Protein AF-A0A9D4TX41-F1 (afdb_monomer_lite)

Foldseek 3Di:
DPLCPLCPCLLQPVLLLLLCVLLVVDDVVSHDPSQVVVQVVLCVVVVHDPPQDSVVSQLQSLHDRVSLVSLLSNLVLLQCLLPDDCPDPSVVLLLVLLVQQVPPADPRSVRHRSVNSSQSSCVSLVHHQDSVDRDRDDSVVSLLSSLLSVLVVLVVCCPDPPNVSSVCCCCPVVNDDPDDDDDDDPPCPVVVVPDDDDDSCVSNVVND

Secondary structure (DSSP, 8-state):
--HHHHTTTHHHHSHHHHHHHHTT---TTSS-HHHHHHHHHHHHHTT--TTS-HHHHHHHTT---HHHHHHHHHHHHHHHHHSS-TTSHHHHHHHHHHHHHHS---SSGGGS-HHHHHHHHHHHTT----SSS-----HHHHHHHHHHHHHHHHHHHHTSTT-HHHHHHHHHTSS--TT------TTSTTTTTS-----TTHHHHTT-

Sequence (208 aa):
MVDGVLSYGSEVWGMQLAAASAAGKTSSTAASKAERLHLAHLRRLLRVRQGTPTAVVLAEAGERPLWQRWVLRAVKLWNLAVTAEQSSLLWQAMTASVALAVAPGHRIPARQPWVQQLAAALAAMGVQLDLHQPLPVCQAAVQSACSAWQLKHLQDAATREGASKLQHYTQGVCGCQPGHTRGLPDGCARAQQAGTAGTAAHWLSLGA

pLDDT: mean 75.42, std 19.67, range [29.22, 95.12]

Radius of gyration: 19.41 Å; chains: 1; bounding box: 42×36×59 Å

Organism: Chlorella vulgaris (NCBI:txid3077)

Structure (mmCIF, N/CA/C/O backbone):
data_AF-A0A9D4TX41-F1
#
_entry.id   AF-A0A9D4TX41-F1
#
loop_
_atom_site.group_PDB
_atom_site.id
_atom_site.type_symbol
_atom_site.label_atom_id
_atom_site.label_alt_id
_atom_site.label_comp_id
_atom_site.label_asym_id
_atom_site.label_entity_id
_atom_site.label_seq_id
_atom_site.pdbx_PDB_ins_code
_atom_site.Cartn_x
_atom_site.Cartn_y
_atom_site.Cartn_z
_atom_site.occupancy
_atom_site.B_iso_or_equiv
_atom_site.auth_seq_id
_atom_site.auth_comp_id
_atom_site.auth_asym_id
_atom_site.auth_atom_id
_atom_site.pdbx_PDB_model_num
ATOM 1 N N . MET A 1 1 ? -12.448 3.535 -14.789 1.00 49.72 1 MET A N 1
ATOM 2 C CA . MET A 1 1 ? -11.540 2.388 -14.999 1.00 49.72 1 MET A CA 1
ATOM 3 C C . MET A 1 1 ? -12.041 1.229 -14.126 1.00 49.72 1 MET A C 1
ATOM 5 O O . MET A 1 1 ? -12.872 1.475 -13.259 1.00 49.72 1 MET A O 1
ATOM 9 N N . VAL A 1 2 ? -11.680 -0.036 -14.388 1.00 49.28 2 VAL A N 1
ATOM 10 C CA . VAL A 1 2 ? -12.224 -1.227 -13.677 1.00 49.28 2 VAL A CA 1
ATOM 11 C C . VAL A 1 2 ? -11.589 -1.358 -12.279 1.00 49.28 2 VAL A C 1
ATOM 13 O O . VAL A 1 2 ? -10.890 -2.319 -11.969 1.00 49.28 2 VAL A O 1
ATOM 16 N N . ASP A 1 3 ? -11.780 -0.343 -11.438 1.00 56.91 3 ASP A N 1
ATOM 17 C CA . ASP A 1 3 ? -11.076 -0.199 -10.159 1.00 56.91 3 ASP A CA 1
ATOM 18 C C . ASP A 1 3 ? -11.764 -0.951 -9.018 1.00 56.91 3 ASP A C 1
ATOM 20 O O . ASP A 1 3 ? -11.108 -1.420 -8.087 1.00 56.91 3 ASP A O 1
ATOM 24 N N . GLY A 1 4 ? -13.091 -1.087 -9.097 1.00 61.31 4 GLY A N 1
ATOM 25 C CA . GLY A 1 4 ? -13.898 -1.733 -8.063 1.00 61.31 4 GLY A CA 1
ATOM 26 C C . GLY A 1 4 ? -13.569 -3.216 -7.901 1.00 61.31 4 GLY A C 1
ATOM 27 O O . GLY A 1 4 ? -13.346 -3.667 -6.784 1.00 61.31 4 GLY A O 1
ATOM 28 N N . VAL A 1 5 ? -13.467 -3.958 -9.010 1.00 74.19 5 VAL A N 1
ATOM 29 C CA . VAL A 1 5 ? -13.323 -5.425 -8.976 1.00 74.19 5 VAL A CA 1
ATOM 30 C C . VAL A 1 5 ? -11.922 -5.856 -8.538 1.00 74.19 5 VAL A C 1
ATOM 32 O O . VAL A 1 5 ? -11.784 -6.750 -7.711 1.00 74.19 5 VAL A O 1
ATOM 35 N N . LEU A 1 6 ? -10.867 -5.215 -9.053 1.00 76.88 6 LEU A N 1
ATOM 36 C CA . LEU A 1 6 ? -9.483 -5.634 -8.782 1.00 76.88 6 LEU A CA 1
ATOM 37 C C . LEU A 1 6 ? -8.965 -5.220 -7.399 1.00 76.88 6 LEU A C 1
ATOM 39 O O . LEU A 1 6 ? -7.942 -5.738 -6.956 1.00 76.88 6 LEU A O 1
ATOM 43 N N . SER A 1 7 ? -9.648 -4.286 -6.735 1.00 80.88 7 SER A N 1
ATOM 44 C CA . SER A 1 7 ? -9.265 -3.767 -5.414 1.00 80.88 7 SER A CA 1
ATOM 45 C C . SER A 1 7 ? -10.333 -4.007 -4.343 1.00 80.88 7 SER A C 1
ATOM 47 O O . SER A 1 7 ? -10.266 -3.415 -3.265 1.00 80.88 7 SER A O 1
ATOM 49 N N . TYR A 1 8 ? -11.333 -4.846 -4.621 1.00 84.88 8 TYR A N 1
ATOM 50 C CA . TYR A 1 8 ? -12.358 -5.197 -3.642 1.00 84.88 8 TYR A CA 1
ATOM 51 C C . TYR A 1 8 ? -11.739 -5.940 -2.450 1.00 84.88 8 TYR A C 1
ATOM 53 O O . TYR A 1 8 ? -11.001 -6.908 -2.638 1.00 84.88 8 TYR A O 1
ATOM 61 N N . GLY A 1 9 ? -12.006 -5.467 -1.229 1.00 83.94 9 GLY A N 1
ATOM 62 C CA . GLY A 1 9 ? -11.472 -6.051 0.005 1.00 83.94 9 GLY A CA 1
ATOM 63 C C . GLY A 1 9 ? -9.947 -5.973 0.135 1.00 83.94 9 GLY A C 1
ATOM 64 O O . GLY A 1 9 ? -9.367 -6.641 0.992 1.00 83.94 9 GLY A O 1
ATOM 65 N N . SER A 1 10 ? -9.278 -5.192 -0.719 1.00 86.50 10 SER A N 1
ATOM 66 C CA . SER A 1 10 ? -7.814 -5.089 -0.741 1.00 86.50 10 SER A CA 1
ATOM 67 C C . SER A 1 10 ? -7.245 -4.463 0.530 1.00 86.50 10 SER A C 1
ATOM 69 O O . SER A 1 10 ? -6.160 -4.840 0.964 1.00 86.50 10 SER A O 1
ATOM 71 N N . GLU A 1 11 ? -8.011 -3.574 1.159 1.00 88.00 11 GLU A N 1
ATOM 72 C CA . GLU A 1 11 ? -7.700 -2.971 2.446 1.00 88.00 11 GLU A CA 1
ATOM 73 C C . GLU A 1 11 ? -7.557 -4.005 3.561 1.00 88.00 11 GLU A C 1
ATOM 75 O O . GLU A 1 11 ? -6.783 -3.759 4.472 1.00 88.00 11 GLU A O 1
ATOM 80 N N . VAL A 1 12 ? -8.222 -5.165 3.467 1.00 85.88 12 VAL A N 1
ATOM 81 C CA . VAL A 1 12 ? -8.120 -6.263 4.443 1.00 85.88 12 VAL A CA 1
ATOM 82 C C . VAL A 1 12 ? -7.184 -7.366 3.941 1.00 85.88 12 VAL A C 1
ATOM 84 O O . VAL A 1 12 ? -6.223 -7.725 4.614 1.00 85.88 12 VAL A O 1
ATOM 87 N N . TRP A 1 13 ? -7.424 -7.896 2.738 1.00 84.44 13 TRP A N 1
ATOM 88 C CA . TRP A 1 13 ? -6.754 -9.109 2.241 1.00 84.44 13 TRP A CA 1
ATOM 89 C C . TRP A 1 13 ? -5.516 -8.840 1.380 1.00 84.44 13 TRP A C 1
ATOM 91 O O . TRP A 1 13 ? -4.663 -9.716 1.207 1.00 84.44 13 TRP A O 1
ATOM 101 N N . GLY A 1 14 ? -5.408 -7.635 0.817 1.00 84.88 14 GLY A N 1
ATOM 102 C CA . GLY A 1 14 ? -4.314 -7.237 -0.071 1.00 84.88 14 GLY A CA 1
ATOM 103 C C . GLY A 1 14 ? -3.034 -6.842 0.665 1.00 84.88 14 GLY A C 1
ATOM 104 O O . GLY A 1 14 ? -1.984 -6.733 0.030 1.00 84.88 14 GLY A O 1
ATOM 105 N N . MET A 1 15 ? -3.086 -6.666 1.989 1.00 86.88 15 MET A N 1
ATOM 106 C CA . MET A 1 15 ? -1.988 -6.071 2.755 1.00 86.88 15 MET A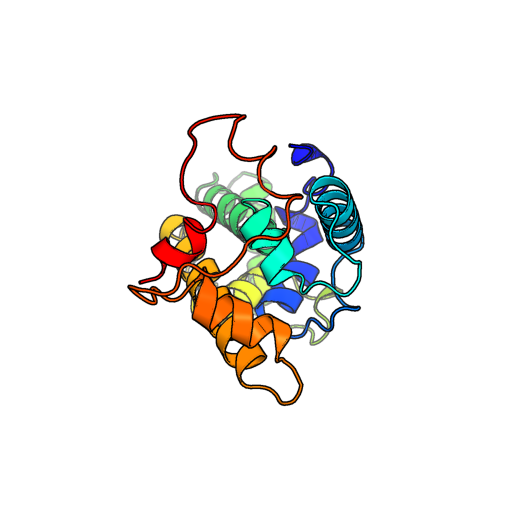 CA 1
ATOM 107 C C . MET A 1 15 ? -0.708 -6.893 2.771 1.00 86.88 15 MET A C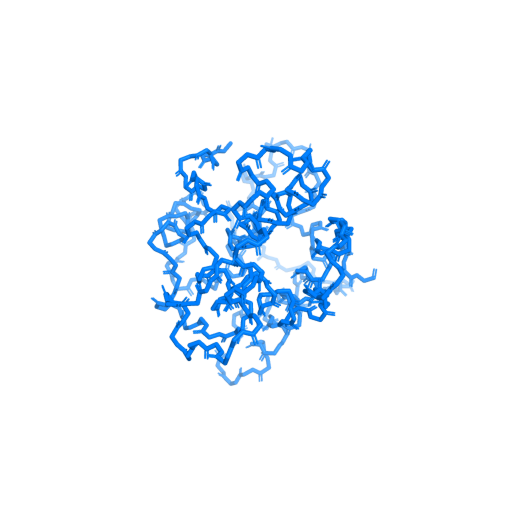 1
ATOM 109 O O . MET A 1 15 ? 0.371 -6.320 2.661 1.00 86.88 15 MET A O 1
ATOM 113 N N . GLN A 1 16 ? -0.794 -8.220 2.767 1.00 87.12 16 GLN A N 1
ATOM 114 C CA . GLN A 1 16 ? 0.388 -9.078 2.652 1.00 87.12 16 GLN A CA 1
ATOM 115 C C . GLN A 1 16 ? 1.135 -8.862 1.324 1.00 87.12 16 GLN A C 1
ATOM 117 O O . GLN A 1 16 ? 2.365 -8.867 1.285 1.00 87.12 16 GLN A O 1
ATOM 122 N N . LEU A 1 17 ? 0.394 -8.642 0.232 1.00 84.25 17 LEU A N 1
ATOM 123 C CA . LEU A 1 17 ? 0.952 -8.411 -1.102 1.00 84.25 17 LEU A CA 1
ATOM 124 C C . LEU A 1 17 ? 1.486 -6.983 -1.213 1.00 84.25 17 LEU A C 1
ATOM 126 O O . LEU A 1 17 ? 2.542 -6.762 -1.805 1.00 84.25 17 LEU A O 1
ATOM 130 N N . ALA A 1 18 ? 0.782 -6.027 -0.608 1.00 85.75 18 ALA A N 1
ATOM 131 C CA . ALA A 1 18 ? 1.211 -4.641 -0.541 1.00 85.75 18 ALA A CA 1
ATOM 132 C C . ALA A 1 18 ? 2.496 -4.479 0.285 1.00 85.75 18 ALA A C 1
ATOM 134 O O . ALA A 1 18 ? 3.442 -3.853 -0.183 1.00 85.75 18 ALA A O 1
ATOM 135 N N . ALA A 1 19 ? 2.582 -5.127 1.450 1.00 84.81 19 ALA A N 1
ATOM 136 C CA . ALA A 1 19 ? 3.775 -5.154 2.291 1.00 84.81 19 ALA A CA 1
ATOM 137 C C . ALA A 1 19 ? 4.956 -5.840 1.589 1.00 84.81 19 ALA A C 1
ATOM 139 O O . ALA A 1 19 ? 6.076 -5.338 1.633 1.00 84.81 19 ALA A O 1
ATOM 140 N N . ALA A 1 20 ? 4.722 -6.955 0.886 1.00 83.12 20 ALA A N 1
ATOM 141 C CA . ALA A 1 20 ? 5.763 -7.607 0.090 1.00 83.12 20 ALA A CA 1
ATOM 142 C C . ALA A 1 20 ? 6.272 -6.710 -1.054 1.00 83.12 20 ALA A C 1
ATOM 144 O O . ALA A 1 20 ? 7.475 -6.686 -1.326 1.00 83.12 20 ALA A O 1
ATOM 145 N N . SER A 1 21 ? 5.368 -5.955 -1.686 1.00 82.12 21 SER A N 1
ATOM 146 C CA . SER A 1 21 ? 5.700 -4.995 -2.743 1.00 82.12 21 SER A CA 1
ATOM 147 C C . SER A 1 21 ? 6.509 -3.819 -2.201 1.00 82.12 21 SER A C 1
ATOM 149 O O . SER A 1 21 ? 7.573 -3.536 -2.740 1.00 82.12 21 SER A O 1
ATOM 151 N N . ALA A 1 22 ? 6.074 -3.213 -1.094 1.00 80.44 22 ALA A N 1
ATOM 152 C CA . ALA A 1 22 ? 6.786 -2.125 -0.420 1.00 80.44 22 ALA A CA 1
ATOM 153 C C . ALA A 1 22 ? 8.148 -2.566 0.151 1.00 80.44 22 ALA A C 1
ATOM 155 O O . ALA A 1 22 ? 9.085 -1.781 0.218 1.00 80.44 22 ALA A O 1
ATOM 156 N N . ALA A 1 23 ? 8.311 -3.841 0.511 1.00 77.50 23 ALA A N 1
ATOM 157 C CA . ALA A 1 23 ? 9.599 -4.391 0.935 1.00 77.50 23 ALA A CA 1
ATOM 158 C C . ALA A 1 23 ? 10.577 -4.656 -0.231 1.00 77.50 23 ALA A C 1
ATOM 160 O O . ALA A 1 23 ? 11.650 -5.214 -0.005 1.00 77.50 23 ALA A O 1
ATOM 161 N N . GLY A 1 24 ? 10.208 -4.338 -1.479 1.00 70.88 24 GLY A N 1
ATOM 162 C CA . GLY A 1 24 ? 11.047 -4.581 -2.657 1.00 70.88 24 GLY A CA 1
ATOM 163 C C . GLY A 1 24 ? 11.270 -6.067 -2.958 1.00 70.88 24 GLY A C 1
ATOM 164 O O . GLY A 1 24 ? 12.169 -6.417 -3.718 1.00 70.88 24 GLY A O 1
ATOM 165 N N . LYS A 1 25 ? 10.457 -6.961 -2.374 1.00 65.44 25 LYS A N 1
ATOM 166 C CA . LYS A 1 25 ? 10.549 -8.421 -2.568 1.00 65.44 25 LYS A CA 1
ATOM 167 C C . LYS A 1 25 ? 9.876 -8.883 -3.863 1.00 65.44 25 LYS A C 1
ATOM 169 O O . LYS A 1 25 ? 9.687 -10.081 -4.076 1.00 65.44 25 LYS A O 1
ATOM 174 N N . THR A 1 26 ? 9.490 -7.951 -4.729 1.00 54.34 26 THR A N 1
ATOM 175 C CA . THR A 1 26 ? 8.775 -8.246 -5.961 1.00 54.34 26 THR A CA 1
ATOM 176 C C . THR A 1 26 ? 9.742 -8.529 -7.105 1.00 54.34 26 THR A C 1
ATOM 178 O O . THR A 1 26 ? 10.198 -7.637 -7.814 1.00 54.34 26 THR A O 1
ATOM 181 N N . SER A 1 27 ? 10.014 -9.813 -7.350 1.00 45.78 27 SER A N 1
ATOM 182 C CA . SER A 1 27 ? 10.366 -10.234 -8.708 1.00 45.78 27 SER A CA 1
ATOM 183 C C . SER A 1 27 ? 9.169 -9.968 -9.635 1.00 45.78 27 SER A C 1
ATOM 185 O O . SER A 1 27 ? 8.021 -9.903 -9.187 1.00 45.78 27 SER A O 1
ATOM 187 N N . SER A 1 28 ? 9.392 -9.879 -10.948 1.00 43.72 28 SER A N 1
ATOM 188 C CA . SER A 1 28 ? 8.312 -9.798 -11.952 1.00 43.72 28 SER A CA 1
ATOM 189 C C . SER A 1 28 ? 7.270 -10.934 -11.839 1.00 43.72 28 SER A C 1
ATOM 191 O O . SER A 1 28 ? 6.155 -10.808 -12.344 1.00 43.72 28 SER A O 1
ATOM 193 N N . THR A 1 29 ? 7.601 -12.017 -11.129 1.00 37.28 29 THR A N 1
ATOM 194 C CA . THR A 1 29 ? 6.752 -13.174 -10.805 1.00 37.28 29 THR A CA 1
ATOM 195 C C . THR A 1 29 ? 5.909 -13.019 -9.530 1.00 37.28 29 THR A C 1
ATOM 197 O O . THR A 1 29 ? 4.913 -13.729 -9.379 1.00 37.28 29 THR A O 1
ATOM 200 N N . ALA A 1 30 ? 6.255 -12.092 -8.635 1.00 46.16 30 ALA A N 1
ATOM 201 C CA . ALA A 1 30 ? 5.602 -11.884 -7.337 1.00 46.16 30 ALA A CA 1
ATOM 202 C C . ALA A 1 30 ? 4.452 -10.856 -7.363 1.00 46.16 30 ALA A C 1
ATOM 204 O O . ALA A 1 30 ? 3.775 -10.665 -6.354 1.00 46.16 30 ALA A O 1
ATOM 205 N N . ALA A 1 31 ? 4.192 -10.223 -8.512 1.00 61.56 31 ALA A N 1
ATOM 206 C CA . ALA A 1 31 ? 3.004 -9.396 -8.703 1.00 61.56 31 ALA A CA 1
ATOM 207 C C . ALA A 1 31 ? 1.733 -10.237 -8.503 1.00 61.56 31 ALA A C 1
ATOM 209 O O . ALA A 1 31 ? 1.635 -11.370 -8.994 1.00 61.56 31 ALA A O 1
ATOM 210 N N . SER A 1 32 ? 0.749 -9.679 -7.797 1.00 74.94 32 SER A N 1
ATOM 211 C CA . SER A 1 32 ? -0.536 -10.343 -7.556 1.00 74.94 32 SER A CA 1
ATOM 212 C C . SER A 1 32 ? -1.202 -10.774 -8.874 1.00 74.94 32 SER A C 1
ATOM 214 O O . SER A 1 32 ? -0.983 -10.168 -9.925 1.00 74.94 32 SER A O 1
ATOM 216 N N . LYS A 1 33 ? -2.064 -11.803 -8.852 1.00 80.75 33 LYS A N 1
ATOM 217 C CA . LYS A 1 33 ? -2.843 -12.185 -10.051 1.00 80.75 33 LYS A CA 1
ATOM 218 C C . LYS A 1 33 ? -3.640 -10.995 -10.612 1.00 80.75 33 LYS A C 1
ATOM 220 O O . LYS A 1 33 ? -3.695 -10.833 -11.829 1.00 80.75 33 LYS A O 1
ATOM 225 N N . ALA A 1 34 ? -4.192 -10.159 -9.729 1.00 80.56 34 ALA A N 1
ATOM 226 C CA . ALA A 1 34 ? -4.918 -8.943 -10.089 1.00 80.56 34 ALA A CA 1
ATOM 227 C C . ALA A 1 34 ? -4.019 -7.931 -10.818 1.00 80.56 34 ALA A C 1
ATOM 229 O O . ALA A 1 34 ? -4.388 -7.425 -11.874 1.00 80.56 34 ALA A O 1
ATOM 230 N N . GLU A 1 35 ? -2.810 -7.697 -10.312 1.00 82.38 35 GLU A N 1
ATOM 231 C CA . GLU A 1 35 ? -1.842 -6.781 -10.918 1.00 82.38 35 GLU A CA 1
ATOM 232 C C . GLU A 1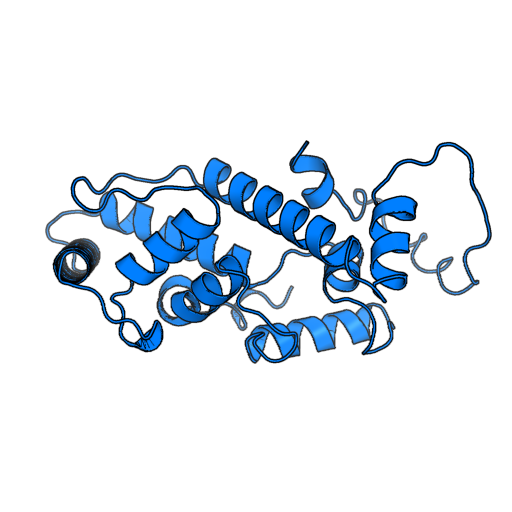 35 ? -1.314 -7.306 -12.252 1.00 82.38 35 GLU A C 1
ATOM 234 O O . GLU A 1 35 ? -1.229 -6.552 -13.216 1.00 82.38 35 GLU A O 1
ATOM 239 N N . ARG A 1 36 ? -1.069 -8.616 -12.379 1.00 85.19 36 ARG A N 1
ATOM 240 C CA . ARG A 1 36 ? -0.714 -9.223 -13.672 1.00 85.19 36 ARG A CA 1
ATOM 241 C C . ARG A 1 36 ? -1.813 -9.043 -14.715 1.00 85.19 36 ARG A C 1
ATOM 243 O O . ARG A 1 36 ? -1.509 -8.706 -15.858 1.00 85.19 36 ARG A O 1
ATOM 250 N N . LEU A 1 37 ? -3.075 -9.240 -14.331 1.00 87.00 37 LEU A N 1
ATOM 251 C CA . LEU A 1 37 ? -4.219 -9.042 -15.223 1.00 87.00 37 LEU A CA 1
ATOM 252 C C . LEU A 1 37 ? -4.359 -7.570 -15.624 1.00 87.00 37 LEU A C 1
ATOM 254 O O . LEU A 1 37 ? -4.513 -7.278 -16.811 1.00 87.00 37 LEU A O 1
ATOM 258 N N . HIS A 1 38 ? -4.242 -6.654 -14.659 1.00 85.94 38 HIS A N 1
ATOM 259 C CA . HIS A 1 38 ? -4.274 -5.213 -14.900 1.00 85.94 38 HIS A CA 1
ATOM 260 C C . HIS A 1 38 ? -3.178 -4.786 -15.880 1.00 85.94 38 HIS A C 1
ATOM 262 O O . HIS A 1 38 ? -3.463 -4.176 -16.908 1.00 85.94 38 HIS A O 1
ATOM 268 N N . LEU A 1 39 ? -1.935 -5.202 -15.639 1.00 86.88 39 LEU A N 1
ATOM 269 C CA . LEU A 1 39 ? -0.811 -4.879 -16.511 1.00 86.88 39 LEU A CA 1
ATOM 270 C C . LEU A 1 39 ? -0.946 -5.515 -17.897 1.00 86.88 39 LEU A C 1
ATOM 272 O O . LEU A 1 39 ? -0.621 -4.879 -18.893 1.00 86.88 39 LEU A O 1
ATOM 276 N N . ALA A 1 40 ? -1.447 -6.748 -18.003 1.00 88.31 40 ALA A N 1
ATOM 277 C CA . ALA A 1 40 ? -1.716 -7.372 -19.299 1.00 88.31 40 ALA A CA 1
ATOM 278 C C . ALA A 1 40 ? -2.823 -6.643 -20.078 1.00 88.31 40 ALA A C 1
ATOM 280 O O . ALA A 1 40 ? -2.802 -6.610 -21.309 1.00 88.31 40 ALA A O 1
ATOM 281 N N . HIS A 1 41 ? -3.803 -6.065 -19.382 1.00 88.44 41 HIS A N 1
ATOM 282 C CA . HIS A 1 41 ? -4.817 -5.212 -19.993 1.00 88.44 41 HIS A CA 1
ATOM 283 C C . HIS A 1 41 ? -4.217 -3.880 -20.467 1.00 88.44 41 HIS A C 1
ATOM 285 O O . HIS A 1 41 ? -4.358 -3.558 -21.644 1.00 88.44 41 HIS A O 1
ATOM 291 N N . LEU A 1 42 ? -3.459 -3.178 -19.617 1.00 88.56 42 LEU A N 1
ATOM 292 C CA . LEU A 1 42 ? -2.780 -1.929 -19.987 1.00 88.56 42 LEU A CA 1
ATOM 293 C C . LEU A 1 42 ? -1.826 -2.115 -21.170 1.00 88.56 42 LEU A C 1
ATOM 295 O O . LEU A 1 42 ? -1.847 -1.330 -22.113 1.00 88.56 42 LEU A O 1
ATOM 299 N N . ARG A 1 43 ? -1.047 -3.204 -21.186 1.00 90.06 43 ARG A N 1
ATOM 300 C CA . ARG A 1 43 ? -0.151 -3.511 -22.310 1.00 90.06 43 ARG A CA 1
ATOM 301 C C . ARG A 1 43 ? -0.904 -3.691 -23.628 1.00 90.06 43 ARG A C 1
ATOM 303 O O . ARG A 1 43 ? -0.419 -3.253 -24.667 1.00 90.06 43 ARG A O 1
ATOM 310 N N . ARG A 1 44 ? -2.088 -4.313 -23.590 1.00 90.62 44 ARG A N 1
ATOM 311 C CA . ARG A 1 44 ? -2.950 -4.477 -24.771 1.00 90.62 44 ARG A CA 1
ATOM 312 C C . ARG A 1 44 ? -3.553 -3.150 -25.227 1.00 90.62 44 ARG A C 1
ATOM 314 O O . ARG A 1 44 ? -3.558 -2.897 -26.427 1.00 90.62 44 ARG A O 1
ATOM 321 N N . LEU A 1 45 ? -4.002 -2.306 -24.295 1.00 90.94 45 LEU A N 1
ATOM 322 C CA . LEU A 1 45 ? -4.537 -0.975 -24.605 1.00 90.94 45 LEU A CA 1
ATOM 323 C C . LEU A 1 45 ? -3.481 -0.075 -25.255 1.00 90.94 45 LEU A C 1
ATOM 325 O O . LEU A 1 45 ? -3.734 0.504 -26.306 1.00 90.94 45 LEU A O 1
ATOM 329 N N . LEU A 1 46 ? -2.279 -0.033 -24.679 1.00 87.62 46 LEU A N 1
ATOM 330 C CA . LEU A 1 46 ? -1.155 0.760 -25.184 1.00 87.62 46 LEU A CA 1
ATOM 331 C C . LEU A 1 46 ? -0.445 0.116 -26.389 1.00 87.62 46 LEU A C 1
ATOM 333 O O . LEU A 1 46 ? 0.499 0.689 -26.925 1.00 87.62 46 LEU A O 1
ATOM 337 N N . ARG A 1 47 ? -0.860 -1.089 -26.811 1.00 91.00 47 ARG A N 1
ATOM 338 C CA . ARG A 1 47 ? -0.236 -1.883 -27.890 1.00 91.00 47 ARG A CA 1
ATOM 339 C C . ARG A 1 47 ? 1.281 -2.075 -27.722 1.00 91.00 47 ARG A C 1
ATOM 341 O O . ARG A 1 47 ? 2.023 -2.162 -28.699 1.00 91.00 47 ARG A O 1
ATOM 348 N N . VAL A 1 48 ? 1.746 -2.185 -26.480 1.00 87.06 48 VAL A N 1
ATOM 349 C CA . VAL A 1 48 ? 3.163 -2.391 -26.149 1.00 87.06 48 VAL A CA 1
ATOM 350 C C . VAL A 1 48 ? 3.497 -3.877 -25.993 1.00 87.06 48 VAL A C 1
ATOM 352 O O . VAL A 1 48 ? 2.648 -4.711 -25.671 1.00 87.06 48 VAL A O 1
ATOM 355 N N . ARG A 1 49 ? 4.771 -4.231 -26.204 1.00 85.00 49 ARG A N 1
ATOM 356 C CA . ARG A 1 49 ? 5.261 -5.615 -26.081 1.00 85.00 49 ARG A CA 1
ATOM 357 C C . ARG A 1 49 ? 5.169 -6.118 -24.631 1.00 85.00 49 ARG A C 1
ATOM 359 O O . ARG A 1 49 ? 5.295 -5.352 -23.678 1.00 85.00 49 ARG A O 1
ATOM 366 N N . GLN A 1 50 ? 5.046 -7.436 -24.448 1.00 80.56 50 GLN A N 1
ATOM 367 C CA . GLN A 1 50 ? 5.020 -8.050 -23.106 1.00 80.56 50 GLN A CA 1
ATOM 368 C C . GLN A 1 50 ? 6.305 -7.794 -22.302 1.00 80.56 50 GLN A C 1
ATOM 370 O O . GLN A 1 50 ? 6.246 -7.608 -21.091 1.00 80.56 50 GLN A O 1
ATOM 375 N N . GLY A 1 51 ? 7.453 -7.702 -22.981 1.00 79.38 51 GLY A N 1
ATOM 376 C CA . GLY A 1 51 ? 8.747 -7.383 -22.368 1.00 79.38 51 GLY A CA 1
ATOM 377 C C . GLY A 1 51 ? 8.971 -5.900 -22.042 1.00 79.38 51 GLY A C 1
ATOM 378 O O . GLY A 1 51 ? 10.094 -5.529 -21.704 1.00 79.38 51 GLY A O 1
ATOM 379 N N . THR A 1 52 ? 7.962 -5.034 -22.192 1.00 82.44 52 THR A N 1
ATOM 380 C CA . THR A 1 52 ? 8.065 -3.627 -21.782 1.00 82.44 52 THR A CA 1
ATOM 381 C C . THR A 1 52 ? 8.066 -3.528 -20.250 1.00 82.44 52 THR A C 1
ATOM 383 O O . THR A 1 52 ? 7.178 -4.119 -19.610 1.00 82.44 52 THR A O 1
ATOM 386 N N . PRO A 1 53 ? 9.024 -2.788 -19.647 1.00 81.69 53 PRO A N 1
ATOM 387 C CA . PRO A 1 53 ? 9.097 -2.630 -18.199 1.00 81.69 53 PRO A CA 1
ATOM 388 C C . PRO A 1 53 ? 7.781 -2.105 -17.622 1.00 81.69 53 PRO A C 1
ATOM 390 O O . PRO A 1 53 ? 7.203 -1.153 -18.138 1.00 81.69 53 PRO A O 1
ATOM 393 N N . THR A 1 54 ? 7.310 -2.720 -16.537 1.00 83.19 54 THR A N 1
ATOM 394 C CA . THR A 1 54 ? 6.027 -2.380 -15.897 1.00 83.19 54 THR A CA 1
ATOM 395 C C . THR A 1 54 ? 5.924 -0.900 -15.524 1.00 83.19 54 THR A C 1
ATOM 397 O O . THR A 1 54 ? 4.864 -0.309 -15.686 1.00 83.19 54 THR A O 1
ATOM 400 N N . ALA A 1 55 ? 7.028 -0.291 -15.088 1.00 80.56 55 ALA A N 1
ATOM 401 C CA . ALA A 1 55 ? 7.089 1.127 -14.746 1.00 80.56 55 ALA A CA 1
ATOM 402 C C . ALA A 1 55 ? 6.721 2.043 -15.921 1.00 80.56 55 ALA A C 1
ATOM 404 O O . ALA A 1 55 ? 5.956 2.982 -15.745 1.00 80.56 55 ALA A O 1
ATOM 405 N N . VAL A 1 56 ? 7.218 1.715 -17.118 1.00 81.19 56 VAL A N 1
ATOM 406 C CA . VAL A 1 56 ? 6.930 2.445 -18.359 1.00 81.19 56 VAL A CA 1
ATOM 407 C C . VAL A 1 56 ? 5.458 2.299 -18.717 1.00 81.19 56 VAL A C 1
ATOM 409 O O . VAL A 1 56 ? 4.788 3.281 -18.986 1.00 81.19 56 VAL A O 1
ATOM 412 N N . VAL A 1 57 ? 4.928 1.072 -18.657 1.00 86.19 57 VAL A N 1
ATOM 413 C CA . VAL A 1 57 ? 3.509 0.806 -18.949 1.00 86.19 57 VAL A CA 1
ATOM 414 C C . VAL A 1 57 ? 2.594 1.618 -18.034 1.00 86.19 57 VAL A C 1
ATOM 416 O O . VAL A 1 57 ? 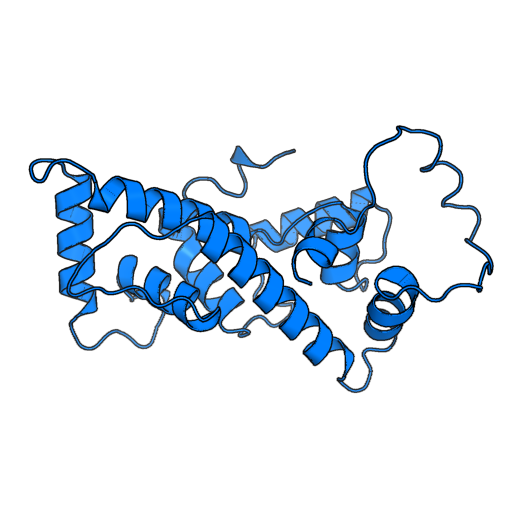1.603 2.164 -18.500 1.00 86.19 57 VAL A O 1
ATOM 419 N N . LEU A 1 58 ? 2.916 1.678 -16.741 1.00 84.94 58 LEU A N 1
ATOM 420 C CA . LEU A 1 58 ? 2.138 2.422 -15.754 1.00 84.94 58 LEU A CA 1
ATOM 421 C C . LEU A 1 58 ? 2.239 3.936 -15.968 1.00 84.94 58 LEU A C 1
ATOM 423 O O . LEU A 1 58 ? 1.214 4.605 -15.943 1.00 84.94 58 LEU A O 1
ATOM 427 N N . ALA A 1 59 ? 3.436 4.461 -16.238 1.00 82.88 59 ALA A N 1
ATOM 428 C CA . ALA A 1 59 ? 3.622 5.876 -16.548 1.00 82.88 59 ALA A CA 1
ATOM 429 C C . ALA A 1 59 ? 2.832 6.284 -17.806 1.00 82.88 59 ALA A C 1
ATOM 431 O O . ALA A 1 59 ? 1.975 7.154 -17.724 1.00 82.88 59 ALA A O 1
ATOM 432 N N . GLU A 1 60 ? 2.999 5.570 -18.923 1.00 83.69 60 GLU A N 1
ATOM 433 C CA . GLU A 1 60 ? 2.260 5.839 -20.169 1.00 83.69 60 GLU A CA 1
ATOM 434 C C . GLU A 1 60 ? 0.738 5.703 -20.012 1.00 83.69 60 GLU A C 1
ATOM 436 O O . GLU A 1 60 ? -0.026 6.442 -20.627 1.00 83.69 60 GLU A O 1
ATOM 441 N N . ALA A 1 61 ? 0.274 4.759 -19.185 1.00 84.56 61 ALA A N 1
ATOM 442 C CA . ALA A 1 61 ? -1.152 4.564 -18.919 1.00 84.56 61 ALA A CA 1
ATOM 443 C C . ALA A 1 61 ? -1.759 5.649 -18.028 1.00 84.56 61 ALA A C 1
ATOM 445 O O . ALA A 1 61 ? -2.977 5.684 -17.855 1.00 84.56 61 ALA A O 1
ATOM 446 N N . GLY A 1 62 ? -0.935 6.500 -17.431 1.00 81.25 62 GLY A N 1
ATOM 447 C CA . GLY A 1 62 ? -1.426 7.473 -16.490 1.00 81.25 62 GLY A CA 1
ATOM 448 C C . GLY A 1 62 ? -1.706 6.893 -15.092 1.00 81.25 62 GLY A C 1
ATOM 449 O O . GLY A 1 62 ? -2.546 7.420 -14.364 1.00 81.25 62 GLY A O 1
ATOM 450 N N . GLU A 1 63 ? -1.080 5.768 -14.734 1.00 83.62 63 GLU A N 1
ATOM 451 C CA . GLU A 1 63 ? -1.540 4.919 -13.641 1.00 83.62 63 GLU A CA 1
ATOM 452 C C . GLU A 1 63 ? -0.492 4.590 -12.580 1.00 83.62 63 GLU A C 1
ATOM 454 O O . GLU A 1 63 ? 0.710 4.489 -12.826 1.00 83.62 63 GLU A O 1
ATOM 459 N N . ARG A 1 64 ? -0.981 4.369 -11.355 1.00 83.06 64 ARG A N 1
ATOM 460 C CA . ARG A 1 64 ? -0.160 3.957 -10.206 1.00 83.06 64 ARG A CA 1
ATOM 461 C C . ARG A 1 64 ? -0.230 2.447 -9.984 1.00 83.06 64 ARG A C 1
ATOM 463 O O . ARG A 1 64 ? -1.289 1.858 -10.222 1.00 83.06 64 ARG A O 1
ATOM 470 N N . PRO A 1 65 ? 0.835 1.819 -9.448 1.00 84.19 65 PRO A N 1
ATOM 471 C CA . PRO A 1 65 ? 0.791 0.417 -9.049 1.00 84.19 65 PRO A CA 1
ATOM 472 C C . PRO A 1 65 ? -0.391 0.118 -8.119 1.00 84.19 65 PRO A C 1
ATOM 474 O O . PRO A 1 65 ? -0.713 0.915 -7.231 1.00 84.19 65 PRO A O 1
ATOM 477 N N . LEU A 1 66 ? -1.020 -1.051 -8.277 1.00 85.94 66 LEU A N 1
ATOM 478 C CA . LEU A 1 66 ? -2.208 -1.405 -7.488 1.00 85.94 66 LEU A CA 1
ATOM 479 C C . LEU A 1 66 ? -1.901 -1.472 -5.991 1.00 85.94 66 LEU A C 1
ATOM 481 O O . LEU A 1 66 ? -2.714 -1.031 -5.181 1.00 85.94 66 LEU A O 1
ATOM 485 N N . TRP A 1 67 ? -0.710 -1.953 -5.625 1.00 86.31 67 TRP A N 1
ATOM 486 C CA . TRP A 1 67 ? -0.305 -2.061 -4.227 1.00 86.31 67 TRP A CA 1
ATOM 487 C C . TRP A 1 67 ? -0.334 -0.711 -3.496 1.00 86.31 67 TRP A C 1
ATOM 489 O O . TRP A 1 67 ? -0.743 -0.671 -2.339 1.00 86.31 67 TRP A O 1
ATOM 499 N N . GLN A 1 68 ? 0.003 0.405 -4.159 1.00 88.25 68 GLN A N 1
ATOM 500 C CA . GLN A 1 68 ? -0.065 1.737 -3.540 1.00 88.25 68 GLN A CA 1
ATOM 501 C C . GLN A 1 68 ? -1.495 2.103 -3.173 1.00 88.25 68 GLN A C 1
ATOM 503 O O . GLN A 1 68 ? -1.754 2.657 -2.107 1.00 88.25 68 GLN A O 1
ATOM 508 N N . ARG A 1 69 ? -2.444 1.766 -4.050 1.00 87.81 69 ARG A N 1
ATOM 509 C CA . ARG A 1 69 ? -3.865 2.005 -3.798 1.00 87.81 69 ARG A CA 1
ATOM 510 C C . ARG A 1 69 ? -4.349 1.166 -2.621 1.00 87.81 69 ARG A C 1
ATOM 512 O O . ARG A 1 69 ? -5.120 1.662 -1.806 1.00 87.81 69 ARG A O 1
ATOM 519 N N . TRP A 1 70 ? -3.890 -0.079 -2.516 1.00 91.00 70 TRP A N 1
ATOM 520 C CA . TRP A 1 70 ? -4.240 -0.971 -1.409 1.00 91.00 70 TRP A CA 1
ATOM 521 C C . TRP A 1 70 ? -3.712 -0.446 -0.075 1.00 91.00 70 TRP A C 1
ATOM 523 O O . TRP A 1 70 ? -4.479 -0.383 0.881 1.00 91.00 70 TRP A O 1
ATOM 533 N N . VAL A 1 71 ? -2.462 0.036 -0.035 1.00 91.56 71 VAL A N 1
ATOM 534 C CA . VAL A 1 71 ? -1.907 0.710 1.151 1.00 91.56 71 VAL A CA 1
ATOM 535 C C . VAL A 1 71 ? -2.752 1.924 1.531 1.00 91.56 71 VAL A C 1
ATOM 537 O O . VAL A 1 71 ? -3.150 2.049 2.683 1.00 91.56 71 VAL A O 1
ATOM 540 N N . LEU A 1 72 ? -3.084 2.801 0.579 1.00 92.31 72 LEU A N 1
ATOM 541 C CA . LEU A 1 72 ? -3.885 3.997 0.866 1.00 92.31 72 LEU A CA 1
ATOM 542 C C . LEU A 1 72 ? -5.288 3.652 1.389 1.00 92.31 72 LEU A C 1
ATOM 544 O O . LEU A 1 72 ? -5.777 4.299 2.315 1.00 92.31 72 LEU A O 1
ATOM 548 N N . ARG A 1 73 ? -5.931 2.609 0.848 1.00 92.75 73 ARG A N 1
ATOM 549 C CA . ARG A 1 73 ? -7.221 2.122 1.362 1.00 92.75 73 ARG A CA 1
ATOM 550 C C . ARG A 1 73 ? -7.094 1.524 2.761 1.00 92.75 73 ARG A C 1
ATOM 552 O O . ARG A 1 73 ? -7.956 1.782 3.596 1.00 92.75 73 ARG A O 1
ATOM 559 N N . ALA A 1 74 ? -6.022 0.787 3.039 1.00 93.69 74 ALA A N 1
ATOM 560 C CA . ALA A 1 74 ? -5.754 0.248 4.367 1.00 93.69 74 ALA A CA 1
ATOM 561 C C . ALA A 1 74 ? -5.460 1.346 5.396 1.00 93.69 74 ALA A C 1
ATOM 563 O O . ALA A 1 74 ? -5.965 1.278 6.510 1.00 93.69 74 ALA A O 1
ATOM 564 N N . VAL A 1 75 ? -4.740 2.406 5.018 1.00 94.62 75 VAL A N 1
ATOM 565 C CA . VAL A 1 75 ? -4.556 3.593 5.871 1.00 94.62 75 VAL A CA 1
ATOM 566 C C . VAL A 1 75 ? -5.883 4.304 6.117 1.00 94.62 75 VAL A C 1
ATOM 568 O O . VAL A 1 75 ? -6.158 4.731 7.235 1.00 94.62 75 VAL A O 1
ATOM 571 N N . LYS A 1 76 ? -6.751 4.406 5.105 1.00 94.50 76 LYS A N 1
ATOM 572 C CA . LYS A 1 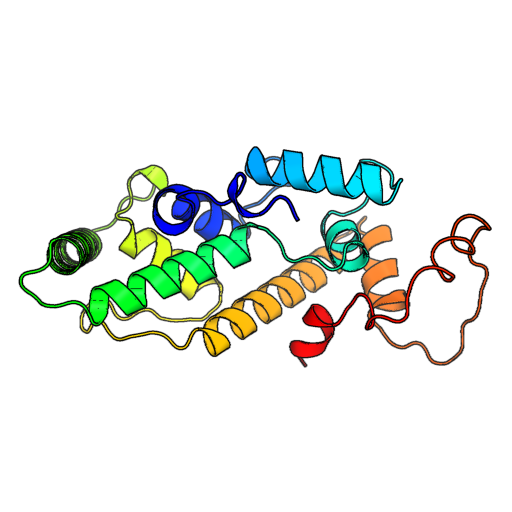76 ? -8.100 4.946 5.304 1.00 94.50 76 LYS A CA 1
ATOM 573 C C . LYS A 1 76 ? -8.897 4.099 6.300 1.00 94.50 76 LYS A C 1
ATOM 575 O O . LYS A 1 76 ? -9.536 4.667 7.180 1.00 94.50 76 LYS A O 1
ATOM 580 N N . LEU A 1 77 ? -8.832 2.771 6.188 1.00 93.88 77 LEU A N 1
ATOM 581 C CA . LEU A 1 77 ? -9.465 1.849 7.133 1.00 93.88 77 LEU A CA 1
ATOM 582 C C . LEU A 1 77 ? -8.886 1.999 8.548 1.00 93.88 77 LEU A C 1
ATOM 584 O O . LEU A 1 77 ? -9.654 2.070 9.500 1.00 93.88 77 LEU A O 1
ATOM 588 N N . TRP A 1 78 ? -7.562 2.114 8.679 1.00 94.69 78 TRP A N 1
ATOM 589 C CA . TRP A 1 78 ? -6.886 2.386 9.950 1.00 94.69 78 TRP A CA 1
ATOM 590 C C . TRP A 1 78 ? -7.397 3.675 10.593 1.00 94.69 78 TRP A C 1
ATOM 592 O O . TRP A 1 78 ? -7.841 3.654 11.735 1.00 94.69 78 TRP A O 1
ATOM 602 N N . ASN A 1 79 ? -7.410 4.779 9.843 1.00 95.06 79 ASN A N 1
ATOM 603 C CA . ASN A 1 79 ? -7.870 6.066 10.359 1.00 95.06 79 ASN A CA 1
ATOM 604 C C . ASN A 1 79 ? -9.322 5.988 10.837 1.00 95.06 79 ASN A C 1
ATOM 606 O O . ASN A 1 79 ? -9.623 6.483 11.916 1.00 95.06 79 ASN A O 1
ATOM 610 N N . LEU A 1 80 ? -10.196 5.334 10.064 1.00 94.75 80 LEU A N 1
ATOM 611 C CA . LEU A 1 80 ? -11.588 5.122 10.460 1.00 94.75 80 LEU A CA 1
ATOM 612 C C . LEU A 1 80 ? -11.693 4.281 11.734 1.00 94.75 80 LEU A C 1
ATOM 614 O O . LEU A 1 80 ? -12.489 4.614 12.604 1.00 94.75 80 LEU A O 1
ATOM 618 N N . ALA A 1 81 ? -10.892 3.220 11.853 1.00 93.69 81 ALA A N 1
ATOM 619 C CA . ALA A 1 81 ? -10.910 2.326 13.004 1.00 93.69 81 ALA A CA 1
ATOM 620 C C . ALA A 1 81 ? -10.396 2.992 14.287 1.00 93.69 81 ALA A C 1
ATOM 622 O O . ALA A 1 81 ? -10.960 2.768 15.354 1.00 93.69 81 ALA A O 1
ATOM 623 N N . VAL A 1 82 ? -9.366 3.836 14.187 1.00 92.75 82 VAL A N 1
ATOM 624 C CA . VAL A 1 82 ? -8.817 4.590 15.325 1.00 92.75 82 VAL A CA 1
ATOM 625 C C . VAL A 1 82 ? -9.798 5.654 15.822 1.00 92.75 82 VAL A C 1
ATOM 627 O O . VAL A 1 82 ? -9.894 5.876 17.024 1.00 92.75 82 VAL A O 1
ATOM 630 N N . THR A 1 83 ? -10.552 6.291 14.921 1.00 93.44 83 THR A N 1
ATOM 631 C CA . THR A 1 83 ? -11.566 7.296 15.290 1.00 93.44 83 THR A CA 1
ATOM 632 C C . THR A 1 83 ? -12.938 6.705 15.613 1.00 93.44 83 THR A C 1
ATOM 634 O O . THR A 1 83 ? -13.850 7.450 15.966 1.00 93.44 83 THR A O 1
ATOM 637 N N . ALA A 1 84 ? -13.126 5.397 15.426 1.00 93.44 84 ALA A N 1
ATOM 638 C CA . ALA A 1 84 ? -14.403 4.748 15.676 1.00 93.44 84 ALA A CA 1
ATOM 639 C C . ALA A 1 84 ? -14.733 4.726 17.174 1.00 93.44 84 ALA A C 1
ATOM 641 O O . ALA A 1 84 ? -13.852 4.734 18.034 1.00 93.44 84 ALA A O 1
ATOM 642 N N . GLU A 1 85 ? -16.027 4.660 17.482 1.00 92.81 85 GLU A N 1
ATOM 643 C CA . GLU A 1 85 ? -16.500 4.507 18.855 1.00 92.81 85 GLU A CA 1
ATOM 644 C C . GLU A 1 85 ? -15.957 3.207 19.473 1.00 92.81 85 GLU A C 1
ATOM 646 O O . GLU A 1 85 ? -15.931 2.166 18.813 1.00 92.81 85 GLU A O 1
ATOM 651 N N . GLN A 1 86 ? -15.559 3.245 20.748 1.00 90.56 86 GLN A N 1
ATOM 652 C CA . GLN A 1 86 ? -14.946 2.102 21.449 1.00 90.56 86 GLN A CA 1
ATOM 653 C C . GLN A 1 86 ? -15.881 0.885 21.557 1.00 90.56 86 GLN A C 1
ATOM 655 O O . GLN A 1 86 ? -15.436 -0.259 21.623 1.00 90.56 86 GLN A O 1
ATOM 660 N N . SER A 1 87 ? -17.193 1.121 21.532 1.00 91.94 87 SER A N 1
ATOM 661 C CA . SER A 1 87 ? -18.219 0.077 21.507 1.00 91.94 87 SER A CA 1
ATOM 662 C C . SER A 1 87 ? -18.328 -0.624 20.144 1.00 91.94 87 SER A C 1
ATOM 664 O O . SER A 1 87 ? -18.903 -1.709 20.055 1.00 91.94 87 SER A O 1
ATOM 666 N N . SER A 1 88 ? -17.765 -0.046 19.076 1.00 95.12 88 SER A N 1
ATOM 667 C CA . SER A 1 88 ? -17.895 -0.575 17.720 1.00 95.12 88 SER A CA 1
ATOM 668 C C . SER A 1 88 ? -17.040 -1.825 17.494 1.00 95.12 88 SER A C 1
ATOM 670 O O . SER A 1 88 ? -15.901 -1.931 17.953 1.00 95.12 88 SER A O 1
ATOM 672 N N . LEU A 1 89 ? -17.558 -2.760 16.689 1.00 94.62 89 LEU A N 1
ATOM 673 C CA . LEU A 1 89 ? -16.816 -3.960 16.281 1.00 94.62 89 LEU A CA 1
ATOM 674 C C . LEU A 1 89 ? -15.519 -3.625 15.539 1.00 94.62 89 LEU A C 1
ATOM 676 O O . LEU A 1 89 ? -14.539 -4.355 15.658 1.00 94.62 89 LEU A O 1
ATOM 680 N N . LEU A 1 90 ? -15.500 -2.525 14.781 1.00 93.25 90 LEU A N 1
ATOM 681 C CA . LEU A 1 90 ? -14.308 -2.081 14.064 1.00 93.25 90 LEU A CA 1
ATOM 682 C C . LEU A 1 90 ? -13.196 -1.681 15.040 1.00 93.25 90 LEU A C 1
ATOM 684 O O . LEU A 1 90 ? -12.057 -2.116 14.868 1.00 93.25 90 LEU A O 1
ATOM 688 N N . TRP A 1 91 ? -13.533 -0.902 16.074 1.00 93.81 91 TRP A N 1
ATOM 689 C CA . TRP A 1 91 ? -12.586 -0.531 17.121 1.00 93.81 91 TRP A CA 1
ATOM 690 C C . TRP A 1 91 ? -12.093 -1.771 17.873 1.00 93.81 91 TRP A C 1
ATOM 692 O O . TRP A 1 91 ? -10.889 -1.965 18.015 1.00 93.81 91 TRP A O 1
ATOM 702 N N . GLN A 1 92 ? -13.000 -2.671 18.268 1.00 94.38 92 GLN A N 1
ATOM 703 C CA . GLN A 1 92 ? -12.642 -3.902 18.984 1.00 94.38 92 GLN A CA 1
ATOM 704 C C . GLN A 1 92 ? -11.724 -4.812 18.154 1.00 94.38 92 GLN A C 1
ATOM 706 O O . GLN A 1 92 ? -10.720 -5.312 18.664 1.00 94.38 92 GLN A O 1
ATOM 711 N N . ALA A 1 93 ? -12.024 -4.997 16.864 1.00 92.81 93 ALA A N 1
ATOM 712 C CA . ALA A 1 93 ? -11.202 -5.791 15.955 1.00 92.81 93 ALA A CA 1
ATOM 713 C C . ALA A 1 93 ? -9.818 -5.162 15.729 1.00 92.81 93 ALA A C 1
ATOM 715 O O . ALA A 1 93 ? -8.813 -5.876 15.688 1.00 92.81 93 ALA A O 1
ATOM 716 N N . MET A 1 94 ? -9.752 -3.832 15.614 1.00 92.50 94 MET A N 1
ATOM 717 C CA . MET A 1 94 ? -8.493 -3.096 15.498 1.00 92.50 94 MET A CA 1
ATOM 718 C C . MET A 1 94 ? -7.646 -3.262 16.762 1.00 92.50 94 MET A C 1
ATOM 720 O O . MET A 1 94 ? -6.503 -3.704 16.658 1.00 92.50 94 MET A O 1
ATOM 724 N N . THR A 1 95 ? -8.218 -3.030 17.944 1.00 91.88 95 THR A N 1
ATOM 725 C CA . THR A 1 95 ? -7.531 -3.189 19.234 1.00 91.88 95 THR A CA 1
ATOM 726 C C . THR A 1 95 ? -7.032 -4.621 19.436 1.00 91.88 95 THR A C 1
ATOM 728 O O . THR A 1 95 ? -5.886 -4.827 19.835 1.00 91.88 95 THR A O 1
ATOM 731 N N . ALA A 1 96 ? -7.834 -5.631 19.080 1.00 91.50 96 ALA A N 1
ATOM 732 C CA . ALA A 1 96 ? -7.402 -7.027 19.112 1.00 91.50 96 ALA A CA 1
ATOM 733 C C . ALA A 1 96 ? -6.243 -7.296 18.135 1.00 91.50 96 ALA A C 1
ATOM 735 O O . ALA A 1 96 ? -5.273 -7.967 18.488 1.00 91.50 96 ALA A O 1
ATOM 736 N N . SER A 1 97 ? -6.294 -6.742 16.917 1.00 90.44 97 SER A N 1
ATOM 737 C CA . SER A 1 97 ? -5.195 -6.877 15.957 1.00 90.44 97 SER A CA 1
ATOM 738 C C . SER A 1 97 ? -3.921 -6.155 16.408 1.00 90.44 97 SER A C 1
ATOM 740 O O . SER A 1 97 ? -2.837 -6.639 16.082 1.00 90.44 97 SER A O 1
ATOM 742 N N . VAL A 1 98 ? -4.028 -5.026 17.116 1.00 91.50 98 VAL A N 1
ATOM 743 C CA . VAL A 1 98 ? -2.890 -4.324 17.734 1.00 91.50 98 VAL A CA 1
ATOM 744 C C . VAL A 1 98 ? -2.286 -5.188 18.838 1.00 91.50 98 VAL A C 1
ATOM 746 O O . VAL A 1 98 ? -1.082 -5.428 18.826 1.00 91.50 98 VAL A O 1
ATOM 749 N N . ALA A 1 99 ? -3.110 -5.737 19.735 1.00 89.88 99 ALA A N 1
ATOM 750 C CA . ALA A 1 99 ? -2.647 -6.611 20.812 1.00 89.88 99 ALA A CA 1
ATOM 751 C C . ALA A 1 99 ? -1.887 -7.839 20.276 1.00 89.88 99 ALA A C 1
ATOM 753 O O . ALA A 1 99 ? -0.828 -8.194 20.792 1.00 89.88 99 ALA A O 1
ATOM 754 N N . LEU A 1 100 ? -2.375 -8.442 19.185 1.00 88.19 100 LEU A N 1
ATOM 755 C CA . LEU A 1 100 ? -1.688 -9.545 18.505 1.00 88.19 100 LEU A CA 1
ATOM 756 C C . LEU A 1 100 ? -0.377 -9.120 17.826 1.00 88.19 100 LEU A C 1
ATOM 758 O O . LEU A 1 100 ? 0.514 -9.949 17.663 1.00 88.19 100 LEU A O 1
ATOM 762 N N . ALA A 1 101 ? -0.254 -7.858 17.408 1.00 85.25 101 ALA A N 1
ATOM 763 C CA . ALA A 1 101 ? 0.942 -7.343 16.743 1.00 85.25 101 ALA A CA 1
ATOM 764 C C . ALA A 1 101 ? 2.089 -7.013 17.718 1.00 85.25 101 ALA A C 1
ATOM 766 O O . ALA A 1 101 ? 3.240 -6.980 17.290 1.00 85.25 101 ALA A O 1
ATOM 767 N N . VAL A 1 102 ? 1.791 -6.789 19.006 1.00 76.06 102 VAL A N 1
ATOM 768 C CA . VAL A 1 102 ? 2.794 -6.535 20.063 1.00 76.06 102 VAL A CA 1
ATOM 769 C C . VAL A 1 102 ? 3.498 -7.829 20.508 1.00 76.06 102 VAL A C 1
ATOM 771 O O . VAL A 1 102 ? 4.638 -7.793 20.971 1.00 76.06 102 VAL A O 1
ATOM 774 N N . ALA A 1 103 ? 2.860 -8.991 20.332 1.00 75.38 103 ALA A N 1
ATOM 775 C CA . ALA A 1 103 ? 3.497 -10.295 20.522 1.00 75.38 103 ALA A CA 1
ATOM 776 C C . ALA A 1 103 ? 4.611 -10.527 19.473 1.00 75.38 103 ALA A C 1
ATOM 778 O O . ALA A 1 103 ? 4.545 -9.947 18.388 1.00 75.38 103 ALA A O 1
ATOM 779 N N . PRO A 1 104 ? 5.632 -11.377 19.735 1.00 64.69 104 PRO A N 1
ATOM 780 C CA . PRO A 1 104 ? 6.686 -11.659 18.761 1.00 64.69 104 PRO A CA 1
ATOM 781 C C . PRO A 1 104 ? 6.076 -12.159 17.447 1.00 64.69 104 PRO A C 1
ATOM 783 O O . PRO A 1 104 ? 5.593 -13.287 17.339 1.00 64.69 104 PRO A O 1
ATOM 786 N N . GLY A 1 105 ? 6.065 -11.271 16.454 1.00 65.44 105 GLY A N 1
ATOM 787 C CA . GLY A 1 105 ? 5.300 -11.467 15.236 1.00 65.44 105 GLY A CA 1
ATOM 788 C C . GLY A 1 105 ? 5.825 -12.616 14.377 1.00 65.44 105 GLY A C 1
ATOM 789 O O . GLY A 1 105 ? 7.017 -12.939 14.355 1.00 65.44 105 GLY A O 1
ATOM 790 N N . HIS A 1 106 ? 4.929 -13.228 13.606 1.00 72.25 106 HIS A N 1
ATOM 791 C CA . HIS A 1 106 ? 5.308 -14.297 12.689 1.00 72.25 106 HIS A CA 1
ATOM 792 C C . HIS A 1 106 ? 6.179 -13.780 11.536 1.00 72.25 106 HIS A C 1
ATOM 794 O O . HIS A 1 106 ? 5.938 -12.719 10.968 1.00 72.25 106 HIS A O 1
ATOM 800 N N . ARG A 1 107 ? 7.169 -14.579 11.117 1.00 71.56 107 ARG A N 1
ATOM 801 C CA . ARG A 1 107 ? 8.027 -14.266 9.955 1.00 71.56 107 ARG A CA 1
ATOM 802 C C . ARG A 1 107 ? 7.295 -14.376 8.610 1.00 71.56 107 ARG A C 1
ATOM 804 O O . ARG A 1 107 ? 7.759 -13.826 7.616 1.00 71.56 107 ARG A O 1
ATOM 811 N N . ILE A 1 108 ? 6.179 -15.105 8.572 1.00 77.81 108 ILE A N 1
ATOM 812 C CA . ILE A 1 108 ? 5.372 -15.338 7.368 1.00 77.81 108 ILE A CA 1
ATOM 813 C C . ILE A 1 108 ? 4.298 -14.242 7.287 1.00 77.81 108 ILE A C 1
ATOM 815 O O . ILE A 1 108 ? 3.422 -14.239 8.151 1.00 77.81 108 ILE A O 1
ATOM 819 N N . PRO A 1 109 ? 4.294 -13.372 6.253 1.00 74.31 109 PRO A N 1
ATOM 820 C CA . PRO A 1 109 ? 3.337 -12.265 6.141 1.00 74.31 109 PRO A CA 1
ATOM 821 C C . PRO A 1 109 ? 1.870 -12.698 6.229 1.00 74.31 109 PRO A C 1
ATOM 823 O O . PRO A 1 109 ? 1.089 -12.070 6.928 1.00 74.31 109 PRO A O 1
ATOM 826 N N . ALA A 1 110 ? 1.509 -13.828 5.612 1.00 75.38 110 ALA A N 1
ATOM 827 C CA . ALA A 1 110 ? 0.148 -14.374 5.645 1.00 75.38 110 ALA A CA 1
ATOM 828 C C . ALA A 1 110 ? -0.344 -14.773 7.051 1.00 75.38 110 ALA A C 1
ATOM 830 O O . ALA A 1 110 ? -1.538 -14.970 7.249 1.00 75.38 110 ALA A O 1
ATOM 831 N N . ARG A 1 111 ? 0.571 -14.935 8.017 1.00 81.44 111 ARG A N 1
ATOM 832 C CA . ARG A 1 111 ? 0.264 -15.264 9.419 1.00 81.44 111 ARG A CA 1
ATOM 833 C C . ARG A 1 111 ? 0.435 -14.069 10.356 1.00 81.44 111 ARG A C 1
ATOM 835 O O . ARG A 1 111 ? 0.279 -14.224 11.561 1.00 81.44 111 ARG A O 1
ATOM 842 N N . GLN A 1 112 ? 0.805 -12.905 9.829 1.00 86.69 112 GLN A N 1
ATOM 843 C CA . GLN A 1 112 ? 0.896 -11.684 10.618 1.00 86.69 112 GLN A CA 1
ATOM 844 C C . GLN A 1 112 ? -0.501 -11.079 10.793 1.00 86.69 112 GLN A C 1
ATOM 846 O O . GLN A 1 112 ? -1.283 -11.101 9.836 1.00 86.69 112 GLN A O 1
ATOM 851 N N . PRO A 1 113 ? -0.812 -10.492 11.961 1.00 90.12 113 PRO A N 1
ATOM 852 C CA . PRO A 1 113 ? -1.995 -9.663 12.135 1.00 90.12 113 PRO A CA 1
ATOM 853 C C . PRO A 1 113 ? -2.039 -8.549 11.091 1.00 90.12 113 PRO A C 1
ATOM 855 O O . PRO A 1 113 ? -1.002 -8.044 10.654 1.00 90.12 113 PRO A O 1
ATOM 858 N N . TRP A 1 114 ? -3.246 -8.135 10.718 1.00 91.88 114 TRP A N 1
ATOM 859 C CA . TRP A 1 114 ? -3.450 -7.118 9.688 1.00 91.88 114 TRP A CA 1
ATOM 860 C C . TRP A 1 114 ? -2.684 -5.819 9.989 1.00 91.88 114 TRP A C 1
ATOM 862 O O . TRP A 1 114 ? -1.971 -5.306 9.126 1.00 91.88 114 TRP A O 1
ATOM 872 N N . VAL A 1 115 ? -2.742 -5.345 11.240 1.00 92.50 115 VAL A N 1
ATOM 873 C CA . VAL A 1 115 ? -2.016 -4.144 11.690 1.00 92.50 115 VAL A CA 1
ATOM 874 C C . VAL A 1 115 ? -0.500 -4.301 11.545 1.00 92.50 115 VAL A C 1
ATOM 876 O O . VAL A 1 115 ? 0.178 -3.359 11.143 1.00 92.50 115 VAL A O 1
ATOM 879 N N . GLN A 1 116 ? 0.046 -5.493 11.800 1.00 90.69 116 GLN A N 1
ATOM 880 C CA . GLN A 1 116 ? 1.476 -5.750 11.629 1.00 90.69 116 GLN A CA 1
ATOM 881 C C . GLN A 1 116 ? 1.884 -5.676 10.148 1.00 90.69 116 GLN A C 1
ATOM 883 O O . GLN A 1 116 ? 2.932 -5.116 9.825 1.00 90.69 116 GLN A O 1
ATOM 888 N N . GLN A 1 117 ? 1.050 -6.191 9.237 1.00 90.50 117 GLN A N 1
ATOM 889 C CA . GLN A 1 117 ? 1.294 -6.081 7.794 1.00 90.50 117 GLN A CA 1
ATOM 890 C C . GLN A 1 117 ? 1.257 -4.616 7.334 1.00 90.50 117 GLN A C 1
ATOM 892 O O . GLN A 1 117 ? 2.093 -4.203 6.529 1.00 90.50 117 GLN A O 1
ATOM 897 N N . LEU A 1 118 ? 0.319 -3.823 7.865 1.00 92.12 118 LEU A N 1
ATOM 898 C CA . LEU A 1 118 ? 0.230 -2.387 7.598 1.00 92.12 118 LEU A CA 1
ATOM 899 C C . LEU A 1 118 ? 1.451 -1.631 8.127 1.00 92.12 118 LEU A C 1
ATOM 901 O O . LEU A 1 118 ? 2.062 -0.881 7.369 1.00 92.12 118 LEU A O 1
ATOM 905 N N . ALA A 1 119 ? 1.847 -1.872 9.377 1.00 91.19 119 ALA A N 1
ATOM 906 C CA . ALA A 1 119 ? 3.033 -1.267 9.974 1.00 91.19 119 ALA A CA 1
ATOM 907 C C . ALA A 1 119 ? 4.299 -1.603 9.170 1.00 91.19 119 ALA A C 1
ATOM 909 O O . ALA A 1 119 ? 5.086 -0.714 8.864 1.00 91.19 119 ALA A O 1
ATOM 910 N N . ALA A 1 120 ? 4.465 -2.861 8.745 1.00 88.38 120 ALA A N 1
ATOM 911 C CA . ALA A 1 120 ? 5.596 -3.275 7.917 1.00 88.38 120 ALA A CA 1
ATOM 912 C C . ALA A 1 120 ? 5.600 -2.599 6.534 1.00 88.38 120 ALA A C 1
ATOM 914 O O . ALA A 1 120 ? 6.657 -2.185 6.058 1.00 88.38 120 ALA A O 1
ATOM 915 N N . ALA A 1 121 ? 4.433 -2.465 5.892 1.00 89.88 121 ALA A N 1
ATOM 916 C CA . ALA A 1 121 ? 4.309 -1.774 4.609 1.00 89.88 121 ALA A CA 1
ATOM 917 C C . ALA A 1 121 ? 4.663 -0.285 4.730 1.00 89.88 121 ALA A C 1
ATOM 919 O O . ALA A 1 121 ? 5.421 0.233 3.912 1.00 89.88 121 ALA A O 1
ATOM 920 N N . LEU A 1 122 ? 4.145 0.389 5.762 1.00 91.88 122 LEU A N 1
ATOM 921 C CA . LEU A 1 122 ? 4.432 1.795 6.047 1.00 91.88 122 LEU A CA 1
ATOM 922 C C . LEU A 1 122 ? 5.913 2.008 6.378 1.00 91.88 122 LEU A C 1
ATOM 924 O O . LEU A 1 122 ? 6.552 2.872 5.773 1.00 91.88 122 LEU A O 1
ATOM 928 N N . ALA A 1 123 ? 6.488 1.161 7.236 1.00 90.38 123 ALA A N 1
ATOM 929 C CA . ALA A 1 123 ? 7.890 1.243 7.633 1.00 90.38 123 ALA A CA 1
ATOM 930 C C . ALA A 1 123 ? 8.839 1.070 6.439 1.00 90.38 123 ALA A C 1
ATOM 932 O O . ALA A 1 123 ? 9.842 1.776 6.343 1.00 90.38 123 ALA A O 1
ATOM 933 N N . ALA A 1 124 ? 8.505 0.193 5.486 1.00 87.06 124 ALA A N 1
ATOM 934 C CA . ALA A 1 124 ? 9.290 0.014 4.264 1.00 87.06 124 ALA A CA 1
ATOM 935 C C . ALA A 1 124 ? 9.339 1.278 3.381 1.00 87.06 124 ALA A C 1
ATOM 937 O O . ALA A 1 124 ? 10.290 1.462 2.622 1.00 87.06 124 ALA A O 1
ATOM 938 N N . MET A 1 125 ? 8.350 2.168 3.512 1.00 87.31 125 MET A N 1
ATOM 939 C CA . MET A 1 125 ? 8.294 3.470 2.836 1.00 87.31 125 MET A CA 1
ATOM 940 C C . MET A 1 125 ? 8.769 4.625 3.731 1.00 87.31 125 MET A C 1
ATOM 942 O O . MET A 1 125 ? 8.674 5.782 3.334 1.00 87.31 125 MET A O 1
ATOM 946 N N . GLY A 1 126 ? 9.277 4.329 4.933 1.00 87.56 126 GLY A N 1
ATOM 947 C CA . GLY A 1 126 ? 9.761 5.328 5.888 1.00 87.56 126 GLY A CA 1
ATOM 948 C C . GLY A 1 126 ? 8.676 5.979 6.751 1.00 87.56 126 GLY A C 1
ATOM 949 O O . GLY A 1 126 ? 8.970 6.939 7.456 1.00 87.56 126 GLY A O 1
ATOM 950 N N . VAL A 1 127 ? 7.441 5.470 6.733 1.00 89.75 127 VAL A N 1
ATOM 951 C CA . VAL A 1 127 ? 6.348 5.948 7.593 1.00 89.75 127 VAL A CA 1
ATOM 952 C C . VAL A 1 127 ? 6.230 5.026 8.803 1.00 89.75 127 VAL A C 1
ATOM 954 O O . VAL A 1 127 ? 5.992 3.832 8.655 1.00 89.75 127 VAL A O 1
ATOM 957 N N . GLN A 1 128 ? 6.389 5.564 10.009 1.00 88.31 128 GLN A N 1
ATOM 958 C CA . GLN A 1 128 ? 6.233 4.782 11.236 1.00 88.31 128 GLN A CA 1
ATOM 959 C C . GLN A 1 128 ? 4.774 4.787 11.692 1.00 88.31 128 GLN A C 1
ATOM 961 O O . GLN A 1 128 ? 4.112 5.824 11.665 1.00 88.31 128 GLN A O 1
ATOM 966 N N . LEU A 1 129 ? 4.288 3.619 12.109 1.00 89.00 129 LEU A N 1
ATOM 967 C CA . LEU A 1 129 ? 2.976 3.451 12.721 1.00 89.00 129 LEU A CA 1
ATOM 968 C C . LEU A 1 129 ? 3.179 3.068 14.185 1.00 89.00 129 LEU A C 1
ATOM 970 O O . LEU A 1 129 ? 3.665 1.972 14.463 1.00 89.00 129 LEU A O 1
ATOM 974 N N . ASP A 1 130 ? 2.825 3.965 15.104 1.00 87.38 130 ASP A N 1
ATOM 975 C CA . ASP A 1 130 ? 2.875 3.661 16.532 1.00 87.38 130 ASP A CA 1
ATOM 976 C C . ASP A 1 130 ? 1.688 2.766 16.913 1.00 87.38 130 ASP A C 1
ATOM 978 O O . ASP A 1 130 ? 0.522 3.129 16.745 1.00 87.38 130 ASP A O 1
ATOM 982 N N . LEU A 1 131 ? 2.007 1.563 17.392 1.00 86.50 131 LEU A N 1
ATOM 983 C CA . LEU A 1 131 ? 1.026 0.575 17.832 1.00 86.50 131 LEU A CA 1
ATOM 984 C C . LEU A 1 131 ? 0.687 0.709 19.320 1.00 86.50 131 LEU A C 1
ATOM 986 O O . LEU A 1 131 ? -0.356 0.219 19.744 1.00 86.50 131 LEU A O 1
ATOM 990 N N . HIS A 1 132 ? 1.538 1.363 20.114 1.00 85.44 132 HIS A N 1
ATOM 991 C CA . HIS A 1 132 ? 1.280 1.613 21.532 1.00 85.44 132 HIS A CA 1
ATOM 992 C C . HIS A 1 132 ? 0.324 2.788 21.725 1.00 85.44 132 HIS A C 1
ATOM 994 O O . HIS A 1 132 ? -0.481 2.777 22.656 1.00 85.44 132 HIS A O 1
ATOM 1000 N N . GLN A 1 133 ? 0.387 3.776 20.830 1.00 86.88 133 GLN A N 1
ATOM 1001 C CA . GLN A 1 133 ? -0.530 4.914 20.795 1.00 86.88 133 GLN A CA 1
ATOM 1002 C C . GLN A 1 133 ? -1.159 5.044 19.400 1.00 86.88 133 GLN A C 1
ATOM 1004 O O . GLN A 1 133 ? -0.659 5.799 18.563 1.00 86.88 133 GLN A O 1
ATOM 1009 N N . PRO A 1 134 ? -2.259 4.312 19.125 1.00 87.44 134 PRO A N 1
ATOM 1010 C CA . PRO A 1 134 ? -2.909 4.337 17.822 1.00 87.44 134 PRO A CA 1
ATOM 1011 C C . PRO A 1 134 ? -3.431 5.739 17.493 1.00 87.44 134 PRO A C 1
ATOM 1013 O O . PRO A 1 134 ? -4.377 6.224 18.111 1.00 87.44 134 PRO A O 1
ATOM 1016 N N . LEU A 1 135 ? -2.824 6.382 16.495 1.00 90.50 135 LEU A N 1
ATOM 1017 C CA . LEU A 1 135 ? -3.226 7.697 15.996 1.00 90.50 135 LEU A CA 1
ATOM 1018 C C . LEU A 1 135 ? -3.529 7.651 14.491 1.00 90.50 135 LEU A C 1
ATOM 1020 O O . LEU A 1 135 ? -2.964 6.822 13.763 1.00 90.50 135 LEU A O 1
ATOM 1024 N N . PRO A 1 136 ? -4.410 8.537 13.988 1.00 92.25 136 PRO A N 1
ATOM 1025 C CA . PRO A 1 136 ? -4.639 8.670 12.557 1.00 92.25 136 PRO A CA 1
ATOM 1026 C C . PRO A 1 136 ? -3.360 9.076 11.818 1.00 92.25 136 PRO A C 1
ATOM 1028 O O . PRO A 1 136 ? -2.621 9.957 12.253 1.00 92.25 136 PRO A O 1
ATOM 1031 N N . VAL A 1 137 ? -3.131 8.474 10.653 1.00 92.56 137 VAL A N 1
ATOM 1032 C CA . VAL A 1 137 ? -1.986 8.779 9.790 1.00 92.56 137 VAL A CA 1
ATOM 1033 C C . VAL A 1 137 ? -2.412 9.741 8.682 1.00 92.56 137 VAL A C 1
ATOM 1035 O O . VAL A 1 137 ? -3.475 9.587 8.070 1.00 92.56 137 VAL A O 1
ATOM 1038 N N . CYS A 1 138 ? -1.569 10.727 8.375 1.00 92.69 138 CYS A N 1
ATOM 1039 C CA . CYS A 1 138 ? -1.808 11.648 7.267 1.00 92.69 138 CYS A CA 1
ATOM 1040 C C . CYS A 1 138 ? -1.749 10.909 5.917 1.00 92.69 138 CYS A C 1
ATOM 1042 O O . CYS A 1 138 ? -0.683 10.478 5.475 1.00 92.69 138 CYS A O 1
ATOM 1044 N N . GLN A 1 139 ? -2.890 10.789 5.229 1.00 91.56 139 GLN A N 1
ATOM 1045 C CA . GLN A 1 139 ? -2.974 10.076 3.945 1.00 91.56 139 GLN A CA 1
ATOM 1046 C C . GLN A 1 139 ? -2.119 10.723 2.851 1.00 91.56 139 GLN A C 1
ATOM 1048 O O . GLN A 1 139 ? -1.506 10.009 2.061 1.00 91.56 139 GLN A O 1
ATOM 1053 N N . ALA A 1 140 ? -2.039 12.057 2.826 1.00 89.81 140 ALA A N 1
ATOM 1054 C CA . ALA A 1 140 ? -1.197 12.777 1.874 1.00 89.81 140 ALA A CA 1
ATOM 1055 C C . ALA A 1 140 ? 0.291 12.447 2.082 1.00 89.81 140 ALA A C 1
ATOM 1057 O O . ALA A 1 140 ? 1.000 12.183 1.116 1.00 89.81 140 ALA A O 1
ATOM 1058 N N . ALA A 1 141 ? 0.746 12.356 3.338 1.00 90.06 141 ALA A N 1
ATOM 1059 C CA . ALA A 1 141 ? 2.123 11.975 3.653 1.00 90.06 141 ALA A CA 1
ATOM 1060 C C . ALA A 1 141 ? 2.439 10.542 3.196 1.00 90.06 141 ALA A C 1
ATOM 1062 O O . ALA A 1 141 ? 3.478 10.303 2.585 1.00 90.06 141 ALA A O 1
ATOM 1063 N N . VAL A 1 142 ? 1.515 9.597 3.415 1.00 91.94 142 VAL A N 1
ATOM 1064 C CA . VAL A 1 142 ? 1.656 8.215 2.923 1.00 91.94 142 VAL A CA 1
ATOM 1065 C C . VAL A 1 142 ? 1.698 8.180 1.397 1.00 91.94 142 VAL A C 1
ATOM 1067 O O . VAL A 1 142 ? 2.501 7.454 0.819 1.00 91.94 142 VAL A O 1
ATOM 1070 N N . GLN A 1 143 ? 0.863 8.974 0.727 1.00 91.06 143 GLN A N 1
ATOM 1071 C CA . GLN A 1 143 ? 0.855 9.053 -0.728 1.00 91.06 143 GLN A CA 1
ATOM 1072 C C . GLN A 1 143 ? 2.194 9.562 -1.278 1.00 91.06 143 GLN A C 1
ATOM 1074 O O . GLN A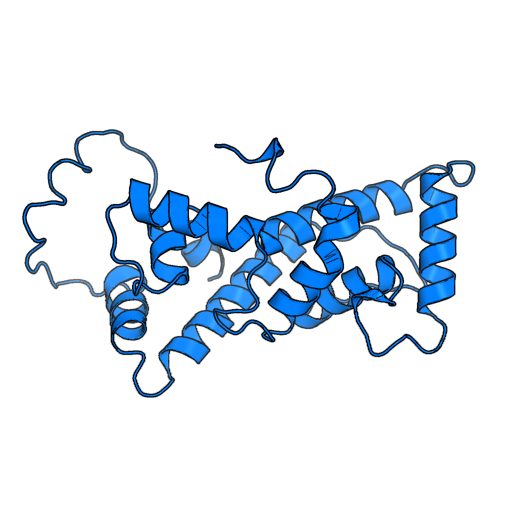 1 143 ? 2.712 8.971 -2.226 1.00 91.06 143 GLN A O 1
ATOM 1079 N N . SER A 1 144 ? 2.764 10.608 -0.678 1.00 89.62 144 SER A N 1
ATOM 1080 C CA . SER A 1 144 ? 4.089 11.117 -1.042 1.00 89.62 144 SER A CA 1
ATOM 1081 C C . SER A 1 144 ? 5.187 10.087 -0.769 1.00 89.62 144 SER A C 1
ATOM 1083 O O . SER A 1 144 ? 6.035 9.864 -1.630 1.00 89.62 144 SER A O 1
ATOM 1085 N N . ALA A 1 145 ? 5.131 9.389 0.371 1.00 90.19 145 ALA A N 1
ATOM 1086 C CA . ALA A 1 145 ? 6.076 8.326 0.712 1.00 90.19 145 ALA A CA 1
ATOM 1087 C C . ALA A 1 145 ? 6.022 7.152 -0.284 1.00 90.19 145 ALA A C 1
ATOM 1089 O O . ALA A 1 145 ? 7.065 6.691 -0.743 1.00 90.19 145 ALA A O 1
ATOM 1090 N N . CYS A 1 146 ? 4.824 6.715 -0.692 1.00 88.69 146 CYS A N 1
ATOM 1091 C CA . CYS A 1 146 ? 4.633 5.705 -1.738 1.00 88.69 146 CYS A CA 1
ATOM 1092 C C . CYS A 1 146 ? 5.296 6.118 -3.062 1.00 88.69 146 CYS A C 1
ATOM 1094 O O . CYS A 1 146 ? 5.993 5.311 -3.683 1.00 88.69 146 CYS A O 1
ATOM 1096 N N . SER A 1 147 ? 5.074 7.364 -3.498 1.00 86.31 147 SER A N 1
ATOM 1097 C CA . SER A 1 147 ? 5.644 7.896 -4.741 1.00 86.31 147 SER A CA 1
ATOM 1098 C C . SER A 1 147 ? 7.169 7.994 -4.666 1.00 86.31 147 SER A C 1
ATOM 1100 O O . SER A 1 147 ? 7.853 7.522 -5.573 1.00 86.31 147 SER A O 1
ATOM 1102 N N . ALA A 1 148 ? 7.706 8.542 -3.572 1.00 86.75 148 ALA A N 1
ATOM 1103 C CA . ALA A 1 148 ? 9.145 8.669 -3.350 1.00 86.75 148 ALA A CA 1
ATOM 1104 C C . ALA A 1 148 ? 9.833 7.297 -3.290 1.00 86.75 148 ALA A C 1
ATOM 1106 O O . ALA A 1 148 ? 10.860 7.081 -3.935 1.00 86.75 148 ALA A O 1
ATOM 1107 N N . TRP A 1 149 ? 9.228 6.337 -2.581 1.00 87.44 149 TRP A N 1
ATOM 1108 C CA . TRP A 1 149 ? 9.704 4.957 -2.528 1.00 87.44 149 TRP A CA 1
ATOM 1109 C C . TRP A 1 149 ? 9.740 4.322 -3.922 1.00 87.44 149 TRP A C 1
ATOM 1111 O O . TRP A 1 149 ? 10.749 3.728 -4.304 1.00 87.44 149 TRP A O 1
ATOM 1121 N N . GLN A 1 150 ? 8.672 4.485 -4.713 1.00 83.62 150 GLN A N 1
ATOM 1122 C CA . GLN A 1 150 ? 8.623 3.944 -6.071 1.00 83.62 150 GLN A CA 1
ATOM 1123 C C . GLN A 1 150 ? 9.693 4.581 -6.958 1.00 83.62 150 GLN A C 1
ATOM 1125 O O . GLN A 1 150 ? 10.384 3.856 -7.668 1.00 83.62 150 GLN A O 1
ATOM 1130 N N . LEU A 1 151 ? 9.849 5.905 -6.917 1.00 83.44 151 LEU A N 1
ATOM 1131 C CA . LEU A 1 151 ? 10.853 6.610 -7.711 1.00 83.44 151 LEU A CA 1
ATOM 1132 C C . LEU A 1 151 ? 12.265 6.118 -7.380 1.00 83.44 151 LEU A C 1
ATOM 1134 O O . LEU A 1 151 ? 13.007 5.758 -8.294 1.00 83.44 151 LEU A O 1
ATOM 1138 N N . LYS A 1 152 ? 12.597 6.014 -6.088 1.00 84.19 152 LYS A N 1
ATOM 1139 C CA . LYS A 1 152 ? 13.876 5.461 -5.631 1.00 84.19 152 LYS A CA 1
ATOM 1140 C C . LYS A 1 152 ? 14.090 4.044 -6.163 1.00 84.19 152 LYS A C 1
ATOM 1142 O O . LYS A 1 152 ? 15.125 3.753 -6.751 1.00 84.19 152 LYS A O 1
ATOM 1147 N N . HIS A 1 153 ? 13.085 3.177 -6.040 1.00 82.31 153 HIS A N 1
ATOM 1148 C CA . HIS A 1 153 ? 13.191 1.798 -6.516 1.00 82.31 153 HIS A CA 1
ATOM 1149 C C . HIS A 1 153 ? 13.363 1.708 -8.044 1.00 82.31 153 HIS A C 1
ATOM 1151 O O . HIS A 1 153 ? 14.049 0.818 -8.544 1.00 82.31 153 HIS A O 1
ATOM 1157 N N . LEU A 1 154 ? 12.764 2.633 -8.802 1.00 80.25 154 LEU A N 1
ATOM 1158 C CA . LEU A 1 154 ? 12.956 2.730 -10.250 1.00 80.25 154 LEU A CA 1
ATOM 1159 C C . LEU A 1 154 ? 14.353 3.228 -10.620 1.00 80.25 154 LEU A C 1
ATOM 1161 O O . LEU A 1 154 ? 14.941 2.698 -11.560 1.00 80.25 154 LEU A O 1
ATOM 1165 N N . GLN A 1 155 ? 14.894 4.200 -9.886 1.00 81.62 155 GLN A N 1
ATOM 1166 C CA . GLN A 1 155 ? 16.269 4.672 -10.065 1.00 81.62 155 GLN A CA 1
ATOM 1167 C C . GLN A 1 155 ? 17.273 3.550 -9.765 1.00 81.62 155 GLN A C 1
ATOM 1169 O O . GLN A 1 155 ? 18.133 3.270 -10.597 1.00 81.62 155 GLN A O 1
ATOM 1174 N N . ASP A 1 156 ? 17.090 2.825 -8.659 1.00 82.19 156 ASP A N 1
ATOM 1175 C CA . ASP A 1 156 ? 17.916 1.667 -8.291 1.00 82.19 156 ASP A CA 1
ATOM 1176 C C . ASP A 1 156 ? 17.804 0.519 -9.310 1.00 82.19 156 ASP A C 1
ATOM 1178 O O . ASP A 1 156 ? 18.756 -0.223 -9.546 1.00 82.19 156 ASP A O 1
ATOM 1182 N N . ALA A 1 157 ? 16.637 0.336 -9.935 1.00 80.44 157 ALA A N 1
ATOM 1183 C CA . ALA A 1 157 ? 16.470 -0.638 -11.011 1.00 80.44 157 ALA A CA 1
ATOM 1184 C C . ALA A 1 157 ? 17.120 -0.171 -12.324 1.00 80.44 157 ALA A C 1
ATOM 1186 O O . ALA A 1 157 ? 17.576 -1.009 -13.102 1.00 80.44 157 ALA A O 1
ATOM 1187 N N . ALA A 1 158 ? 17.176 1.142 -12.571 1.00 77.62 158 ALA A N 1
ATOM 1188 C CA . ALA A 1 158 ? 17.817 1.728 -13.744 1.00 77.62 158 ALA A CA 1
ATOM 1189 C C . ALA A 1 158 ? 19.338 1.566 -13.708 1.00 77.62 158 ALA A C 1
ATOM 1191 O O . ALA A 1 158 ? 19.954 1.416 -14.756 1.00 77.62 158 ALA A O 1
ATOM 1192 N N . THR A 1 159 ? 19.958 1.573 -12.528 1.00 80.00 159 THR A N 1
ATOM 1193 C CA . THR A 1 159 ? 21.418 1.449 -12.387 1.00 80.00 159 THR A CA 1
ATOM 1194 C C . THR A 1 159 ? 21.936 0.018 -12.563 1.00 80.00 159 THR A C 1
ATOM 1196 O O . THR A 1 159 ? 23.145 -0.178 -12.661 1.00 80.00 159 THR A O 1
ATOM 1199 N N . ARG A 1 160 ? 21.056 -0.990 -12.652 1.00 80.94 160 ARG A N 1
ATOM 1200 C CA . ARG A 1 160 ? 21.447 -2.397 -12.849 1.00 80.94 160 ARG A CA 1
ATOM 1201 C C . ARG A 1 160 ? 21.916 -2.675 -14.279 1.00 80.94 160 ARG A C 1
ATOM 1203 O O . ARG A 1 160 ? 21.347 -2.170 -15.249 1.00 80.94 160 ARG A O 1
ATOM 1210 N N . GLU A 1 161 ? 22.908 -3.553 -14.415 1.00 69.25 161 GLU A N 1
ATOM 1211 C CA . GLU A 1 161 ? 23.389 -4.027 -15.716 1.00 69.25 161 GLU A CA 1
ATOM 1212 C C . GLU A 1 161 ? 22.248 -4.661 -16.536 1.00 69.25 161 GLU A C 1
ATOM 1214 O O . GLU A 1 161 ? 21.434 -5.432 -16.026 1.00 69.25 161 GLU A O 1
ATOM 1219 N N . GLY A 1 162 ? 22.152 -4.299 -17.821 1.00 69.56 162 GLY A N 1
ATOM 1220 C CA . GLY A 1 162 ? 21.099 -4.781 -18.725 1.00 69.56 162 GLY A CA 1
ATOM 1221 C C . GLY A 1 162 ? 19.766 -4.015 -18.665 1.00 69.56 162 GLY A C 1
ATOM 1222 O O . GLY A 1 162 ? 18.863 -4.310 -19.450 1.00 69.56 162 GLY A O 1
ATOM 1223 N N . ALA A 1 163 ? 19.631 -2.989 -17.816 1.00 73.44 163 ALA A N 1
ATOM 1224 C CA . ALA A 1 163 ? 18.423 -2.161 -17.702 1.00 73.44 163 ALA A CA 1
ATOM 1225 C C . ALA A 1 163 ? 18.306 -1.046 -18.768 1.00 73.44 163 ALA A C 1
ATOM 1227 O O . ALA A 1 163 ? 17.667 -0.020 -18.531 1.00 73.44 163 ALA A O 1
ATOM 1228 N N . SER A 1 164 ? 18.867 -1.239 -19.967 1.00 74.06 164 SER A N 1
ATOM 1229 C CA . SER A 1 164 ? 18.990 -0.201 -21.009 1.00 74.06 164 SER A CA 1
ATOM 1230 C C . SER A 1 164 ? 17.657 0.446 -21.413 1.00 74.06 164 SER A C 1
ATOM 1232 O O . SER A 1 164 ? 17.575 1.657 -21.601 1.00 74.06 164 SER A O 1
ATOM 1234 N N . LYS A 1 165 ? 16.569 -0.336 -21.477 1.00 72.19 165 LYS A N 1
ATOM 1235 C CA . LYS A 1 165 ? 15.218 0.180 -21.779 1.00 72.19 165 LYS A CA 1
ATOM 1236 C C . LYS A 1 165 ? 14.660 1.079 -20.677 1.00 72.19 165 LYS A C 1
ATOM 1238 O O . LYS A 1 165 ? 13.927 2.017 -20.970 1.00 72.19 165 LYS A O 1
ATOM 1243 N N . LEU A 1 166 ? 14.957 0.755 -19.420 1.00 74.19 166 LEU A N 1
ATOM 1244 C CA . LEU A 1 166 ? 14.476 1.516 -18.272 1.00 74.19 166 LEU A CA 1
ATOM 1245 C C . LEU A 1 166 ? 15.313 2.789 -18.094 1.00 74.19 166 LEU A C 1
ATOM 1247 O O . LEU A 1 166 ? 14.732 3.845 -17.885 1.00 74.19 166 LEU A O 1
ATOM 1251 N N . GLN A 1 167 ? 16.635 2.704 -18.289 1.00 75.50 167 GLN A N 1
ATOM 1252 C CA . GLN A 1 167 ? 17.548 3.854 -18.335 1.00 75.50 167 GLN A CA 1
ATOM 1253 C C . GLN A 1 167 ? 17.130 4.876 -19.394 1.00 75.50 167 GLN A C 1
ATOM 1255 O O . GLN A 1 167 ? 17.020 6.059 -19.096 1.00 75.50 167 GLN A O 1
ATOM 1260 N N . HIS A 1 168 ? 16.831 4.420 -20.615 1.00 75.62 168 HIS A N 1
ATOM 1261 C CA . HIS A 1 168 ? 16.363 5.308 -21.680 1.00 75.62 168 HIS A CA 1
ATOM 1262 C C . HIS A 1 168 ? 15.082 6.057 -21.286 1.00 75.62 168 HIS A C 1
ATOM 1264 O O . HIS A 1 168 ? 14.960 7.251 -21.538 1.00 75.62 168 HIS A O 1
ATOM 1270 N N . TYR A 1 169 ? 14.142 5.379 -20.625 1.00 70.69 169 TYR A N 1
ATOM 1271 C CA . TYR A 1 169 ? 12.889 5.997 -20.202 1.00 70.69 169 TYR A CA 1
ATOM 1272 C C . TYR A 1 169 ? 13.081 6.998 -19.054 1.00 70.69 169 TYR A C 1
ATOM 1274 O O . TYR A 1 169 ? 12.543 8.105 -19.091 1.00 70.69 169 TYR A O 1
ATOM 1282 N N . THR A 1 170 ? 13.877 6.641 -18.043 1.00 69.38 170 THR A N 1
ATOM 1283 C CA . THR A 1 170 ? 14.128 7.524 -16.899 1.00 69.38 170 THR A CA 1
ATOM 1284 C C . THR A 1 170 ? 14.963 8.743 -17.287 1.00 69.38 170 THR A C 1
ATOM 1286 O O . THR A 1 170 ? 14.682 9.835 -16.806 1.00 69.38 170 THR A O 1
ATOM 1289 N N . GLN A 1 171 ? 15.940 8.590 -18.185 1.00 69.44 171 GLN A N 1
ATOM 1290 C CA . GLN A 1 171 ? 16.826 9.679 -18.613 1.00 69.44 171 GLN A CA 1
ATOM 1291 C C . GLN A 1 171 ? 16.249 10.524 -19.757 1.00 69.44 171 GLN A C 1
ATOM 1293 O O . GLN A 1 171 ? 16.505 11.722 -19.795 1.00 69.44 171 GLN A O 1
ATOM 1298 N N . GLY A 1 172 ? 15.497 9.921 -20.686 1.00 61.56 172 GLY A N 1
ATOM 1299 C CA . GLY A 1 172 ? 15.016 10.588 -21.903 1.00 61.56 172 GLY A CA 1
ATOM 1300 C C . GLY A 1 172 ? 13.567 11.080 -21.860 1.00 61.56 172 GLY A C 1
ATOM 1301 O O . GLY A 1 172 ? 13.241 12.028 -22.565 1.00 61.56 172 GLY A O 1
ATOM 1302 N N . VAL A 1 173 ? 12.695 10.450 -21.060 1.00 58.66 173 VAL A N 1
ATOM 1303 C CA . VAL A 1 173 ? 11.259 10.802 -20.976 1.00 58.66 173 VAL A CA 1
ATOM 1304 C C . VAL A 1 173 ? 10.920 11.469 -19.642 1.00 58.66 173 VAL A C 1
ATOM 1306 O O . VAL A 1 173 ? 10.152 12.425 -19.612 1.00 58.66 173 VAL A O 1
ATOM 1309 N N . CYS A 1 174 ? 11.509 10.998 -18.536 1.00 53.75 174 CYS A N 1
ATOM 1310 C CA . CYS A 1 174 ? 11.314 11.606 -17.210 1.00 53.75 174 CYS A CA 1
ATOM 1311 C C . CYS A 1 174 ? 12.336 12.715 -16.897 1.00 53.75 174 CYS A C 1
ATOM 1313 O O . CYS A 1 174 ? 12.063 13.579 -16.067 1.00 53.75 174 CYS A O 1
ATOM 1315 N N . GLY A 1 175 ? 13.505 12.693 -17.545 1.00 41.09 175 GLY A N 1
ATOM 1316 C CA . GLY A 1 175 ? 14.517 13.740 -17.461 1.00 41.09 175 GLY A CA 1
ATOM 1317 C C . GLY A 1 175 ? 14.360 14.727 -18.612 1.00 41.09 175 GLY A C 1
ATOM 1318 O O . GLY A 1 175 ? 14.460 14.347 -19.775 1.00 41.09 175 GLY A O 1
ATOM 1319 N N . CYS A 1 176 ? 14.127 16.002 -18.304 1.00 39.78 176 CYS A N 1
ATOM 1320 C CA . CYS A 1 176 ? 14.212 17.083 -19.278 1.00 39.78 176 CYS A CA 1
ATOM 1321 C C . CYS A 1 176 ? 15.605 17.095 -19.932 1.00 39.78 176 CYS A C 1
ATOM 1323 O O . CYS A 1 176 ? 16.548 17.632 -19.354 1.00 39.78 176 CYS A O 1
ATOM 1325 N N . GLN A 1 177 ? 15.743 16.573 -21.152 1.00 34.12 177 GLN A N 1
ATOM 1326 C CA . GLN A 1 177 ? 16.761 17.084 -22.065 1.00 34.12 177 GLN A CA 1
ATOM 1327 C C . GLN A 1 177 ? 16.138 18.209 -22.900 1.00 34.12 177 GLN A C 1
ATOM 1329 O O . GLN A 1 177 ? 15.328 17.931 -23.790 1.00 34.12 177 GLN A O 1
ATOM 1334 N N . PRO A 1 178 ? 16.490 19.485 -22.654 1.00 36.56 178 PRO A N 1
ATOM 1335 C CA . PRO A 1 178 ? 16.160 20.545 -23.588 1.00 36.56 178 PRO A CA 1
ATOM 1336 C C . PRO A 1 178 ? 17.004 20.332 -24.853 1.00 36.56 178 PRO A C 1
ATOM 1338 O O . PRO A 1 178 ? 18.194 20.629 -24.866 1.00 36.56 178 PRO A O 1
ATOM 1341 N N . GLY A 1 179 ? 16.399 19.789 -25.917 1.00 36.47 179 GLY A N 1
ATOM 1342 C CA . GLY A 1 179 ? 16.956 19.934 -27.268 1.00 36.47 179 GLY A CA 1
ATOM 1343 C C . GLY A 1 179 ? 17.048 18.708 -28.178 1.00 36.47 179 GLY A C 1
ATOM 1344 O O . GLY A 1 179 ? 17.689 18.824 -29.220 1.00 36.47 179 GLY A O 1
ATOM 1345 N N . HIS A 1 180 ? 16.443 17.554 -27.879 1.00 34.56 180 HIS A N 1
ATOM 1346 C CA . HIS A 1 180 ? 16.457 16.415 -28.816 1.00 34.56 180 HIS A CA 1
ATOM 1347 C C . HIS A 1 180 ? 15.062 16.004 -29.294 1.00 34.56 180 HIS A C 1
ATOM 1349 O O . HIS A 1 180 ? 14.458 15.040 -28.836 1.00 34.56 180 HIS A O 1
ATOM 1355 N N . THR A 1 181 ? 14.579 16.716 -30.312 1.00 43.34 181 THR A N 1
ATOM 1356 C CA . THR A 1 181 ? 13.575 16.211 -31.248 1.00 43.34 181 THR A CA 1
ATOM 1357 C C . THR A 1 181 ? 14.225 15.172 -32.165 1.00 43.34 181 THR A C 1
ATOM 1359 O O . THR A 1 181 ? 14.837 15.510 -33.175 1.00 43.34 181 THR A O 1
ATOM 1362 N N . ARG A 1 182 ? 14.095 13.879 -31.854 1.00 36.06 182 ARG A N 1
ATOM 1363 C CA . ARG A 1 182 ? 14.336 12.828 -32.856 1.00 36.06 182 ARG A CA 1
ATOM 1364 C C . ARG A 1 182 ? 13.248 11.762 -32.841 1.00 36.06 182 ARG A C 1
ATOM 1366 O O . ARG A 1 182 ? 13.210 10.911 -31.965 1.00 36.06 182 ARG A O 1
ATOM 1373 N N . GLY A 1 183 ? 12.420 11.834 -33.885 1.00 37.22 183 GLY A N 1
ATOM 1374 C CA . GLY A 1 183 ? 11.830 10.693 -34.586 1.00 37.22 183 GLY A CA 1
ATOM 1375 C C . GLY A 1 183 ? 10.960 9.761 -33.754 1.00 37.22 183 GLY A C 1
ATOM 1376 O O . GLY A 1 183 ? 11.377 8.655 -33.423 1.00 37.22 183 GLY A O 1
ATOM 1377 N N . LEU A 1 184 ? 9.717 10.171 -33.502 1.00 37.53 184 LEU A N 1
ATOM 1378 C CA . LEU A 1 184 ? 8.647 9.231 -33.174 1.00 37.53 184 LEU A CA 1
ATOM 1379 C C . LEU A 1 184 ? 8.420 8.297 -34.380 1.00 37.53 184 LEU A C 1
ATOM 1381 O O . LEU A 1 184 ? 8.247 8.805 -35.486 1.00 37.53 184 LEU A O 1
ATOM 1385 N N . PRO A 1 185 ? 8.382 6.963 -34.213 1.00 37.78 185 PRO A N 1
ATOM 1386 C CA . PRO A 1 185 ? 7.812 6.093 -35.235 1.00 37.78 185 PRO A CA 1
ATOM 1387 C C . PRO A 1 185 ? 6.312 6.400 -35.377 1.00 37.78 185 PRO A C 1
ATOM 1389 O O . PRO A 1 185 ? 5.613 6.575 -34.374 1.00 37.78 185 PRO A O 1
ATOM 1392 N N . ASP A 1 186 ? 5.827 6.436 -36.621 1.00 36.00 186 ASP A N 1
ATOM 1393 C CA . ASP A 1 186 ? 4.524 6.941 -37.107 1.00 36.00 186 ASP A CA 1
ATOM 1394 C C . ASP A 1 186 ? 3.240 6.368 -36.455 1.00 36.00 186 ASP A C 1
ATOM 1396 O O . ASP A 1 186 ? 2.122 6.692 -36.852 1.00 36.00 186 ASP A O 1
ATOM 1400 N N . GLY A 1 187 ? 3.346 5.539 -35.415 1.00 35.62 187 GLY A N 1
ATOM 1401 C CA . GLY A 1 187 ? 2.207 5.026 -34.649 1.00 35.62 187 GLY A CA 1
ATOM 1402 C C . GLY A 1 187 ? 1.656 5.981 -33.581 1.00 35.62 187 GLY A C 1
ATOM 1403 O O . GLY A 1 187 ? 0.537 5.772 -33.115 1.00 35.62 187 GLY A O 1
ATOM 1404 N N . CYS A 1 188 ? 2.405 7.019 -33.185 1.00 36.50 188 CYS A N 1
ATOM 1405 C CA . CYS A 1 188 ? 2.026 7.915 -32.079 1.00 36.50 188 CYS A CA 1
ATOM 1406 C C . CYS A 1 188 ? 1.155 9.113 -32.515 1.00 36.50 188 CYS A C 1
ATOM 1408 O O . CYS A 1 188 ? 0.414 9.678 -31.711 1.00 36.50 188 CYS A O 1
ATOM 1410 N N . ALA A 1 189 ? 1.161 9.458 -33.808 1.00 32.41 189 ALA A N 1
ATOM 1411 C CA . ALA A 1 189 ? 0.455 10.632 -34.334 1.00 32.41 189 ALA A CA 1
ATOM 1412 C C . ALA A 1 189 ? -1.083 10.547 -34.220 1.00 32.41 189 ALA A C 1
ATOM 1414 O O . ALA A 1 189 ? -1.765 11.568 -34.272 1.00 32.41 189 ALA A O 1
ATOM 1415 N N . ARG A 1 190 ? -1.655 9.351 -34.008 1.00 32.94 190 ARG A N 1
ATOM 1416 C CA . ARG A 1 190 ? -3.104 9.183 -33.780 1.00 32.94 190 ARG A CA 1
ATOM 1417 C C . ARG A 1 190 ? -3.538 9.285 -32.317 1.00 32.94 190 ARG A C 1
ATOM 1419 O O . ARG A 1 190 ? -4.725 9.466 -32.075 1.00 32.94 190 ARG A O 1
ATOM 1426 N N . ALA A 1 191 ? -2.617 9.206 -31.354 1.00 37.06 191 ALA A N 1
ATOM 1427 C CA . ALA A 1 191 ? -2.948 9.383 -29.936 1.00 37.06 191 ALA A CA 1
ATOM 1428 C C . ALA A 1 191 ? -2.999 10.868 -29.527 1.00 37.06 191 ALA A C 1
ATOM 1430 O O . ALA A 1 191 ? -3.674 11.215 -28.566 1.00 37.06 191 ALA A O 1
ATOM 1431 N N . GLN A 1 192 ? -2.350 11.756 -30.289 1.00 34.66 192 GLN A N 1
ATOM 1432 C CA . GLN A 1 192 ? -2.287 13.194 -29.993 1.00 34.66 192 GLN A CA 1
ATOM 1433 C C . GLN A 1 192 ? -3.544 13.989 -30.382 1.00 34.66 192 GLN A C 1
ATOM 1435 O O . GLN A 1 192 ? -3.684 15.133 -29.962 1.00 34.66 192 GLN A O 1
ATOM 1440 N N . GLN A 1 193 ? -4.476 13.413 -31.148 1.00 34.00 193 GLN A N 1
ATOM 1441 C CA . GLN A 1 193 ? -5.724 14.099 -31.525 1.00 34.00 193 GLN A CA 1
ATOM 1442 C C . GLN A 1 193 ? -6.897 13.830 -30.569 1.00 34.00 193 GLN A C 1
ATOM 1444 O O . GLN A 1 193 ? -7.945 14.456 -30.701 1.00 34.00 193 GLN A O 1
ATOM 1449 N N . ALA A 1 194 ? -6.729 12.949 -29.579 1.00 31.52 194 ALA A N 1
ATOM 1450 C CA . ALA A 1 194 ? -7.754 12.662 -28.583 1.00 31.52 194 ALA A CA 1
ATOM 1451 C C . ALA A 1 194 ? -7.385 13.275 -27.224 1.00 31.52 194 ALA A C 1
ATOM 1453 O O . ALA A 1 194 ? -6.913 12.589 -26.327 1.00 31.52 194 ALA A O 1
ATOM 1454 N N . GLY A 1 195 ? -7.668 14.569 -27.076 1.00 29.22 195 GLY A N 1
ATOM 1455 C CA . GLY A 1 195 ? -7.933 15.167 -25.769 1.00 29.22 195 GLY A CA 1
ATOM 1456 C C . GLY A 1 195 ? -6.719 15.734 -25.038 1.00 29.22 195 GLY A C 1
ATOM 1457 O O . GLY A 1 195 ? -5.921 15.028 -24.436 1.00 29.22 195 GLY A O 1
ATOM 1458 N N . THR A 1 196 ? -6.676 17.060 -25.007 1.00 39.12 196 THR A N 1
ATOM 1459 C CA . THR A 1 196 ? -6.059 17.887 -23.968 1.00 39.12 196 THR A CA 1
ATOM 1460 C C . THR A 1 196 ? -6.325 17.329 -22.560 1.00 39.12 196 THR A C 1
ATOM 1462 O O . THR A 1 196 ? -7.390 17.562 -21.990 1.00 39.12 196 THR A O 1
ATOM 1465 N N . ALA A 1 197 ? -5.367 16.606 -21.983 1.00 33.53 197 ALA A N 1
ATOM 1466 C CA . ALA A 1 197 ? -5.331 16.269 -20.563 1.00 33.53 197 ALA A CA 1
ATOM 1467 C C . ALA A 1 197 ? -3.876 16.030 -20.137 1.00 33.53 197 ALA A C 1
ATOM 1469 O O . ALA A 1 197 ? -3.081 15.490 -20.900 1.00 33.53 197 ALA A O 1
ATOM 1470 N N . GLY A 1 198 ? -3.538 16.508 -18.940 1.00 36.81 198 GLY A N 1
ATOM 1471 C CA . GLY A 1 198 ? -2.186 16.666 -18.408 1.00 36.81 198 GLY A CA 1
ATOM 1472 C C . GLY A 1 198 ? -1.210 15.514 -18.664 1.00 36.81 198 GLY A C 1
ATOM 1473 O O . GLY A 1 198 ? -1.537 14.340 -18.529 1.00 36.81 198 GLY A O 1
ATOM 1474 N N . THR A 1 199 ? 0.012 15.924 -18.996 1.00 40.38 199 THR A N 1
ATOM 1475 C CA . THR A 1 199 ? 1.293 15.210 -18.913 1.00 40.38 199 THR A CA 1
ATOM 1476 C C . THR A 1 199 ? 1.241 13.851 -18.198 1.00 40.38 199 THR A C 1
ATOM 1478 O O . THR A 1 199 ? 1.057 13.775 -16.982 1.00 40.38 199 THR A O 1
ATOM 1481 N N . ALA A 1 200 ? 1.523 12.784 -18.954 1.00 40.09 200 ALA A N 1
ATOM 1482 C CA . ALA A 1 200 ? 1.536 11.367 -18.556 1.00 40.09 200 ALA A CA 1
ATOM 1483 C C . ALA A 1 200 ? 2.521 10.987 -17.418 1.00 40.09 200 ALA A C 1
ATOM 1485 O O . ALA A 1 200 ? 2.729 9.818 -17.124 1.00 40.09 200 ALA A O 1
ATOM 1486 N N . ALA A 1 201 ? 3.125 11.958 -16.733 1.00 45.75 201 ALA A N 1
ATOM 1487 C CA . ALA A 1 201 ? 4.103 11.741 -15.670 1.00 45.75 201 ALA A CA 1
ATOM 1488 C C . ALA A 1 201 ? 3.788 12.519 -14.379 1.00 45.75 201 ALA A C 1
ATOM 1490 O O . ALA A 1 201 ? 4.660 12.652 -13.524 1.00 45.75 201 ALA A O 1
ATOM 1491 N N . HIS A 1 202 ? 2.561 13.022 -14.195 1.00 44.47 202 HIS A N 1
ATOM 1492 C CA . HIS A 1 202 ? 2.248 13.920 -13.076 1.00 44.47 202 HIS A CA 1
ATOM 1493 C C . HIS A 1 202 ? 2.544 13.324 -11.677 1.00 44.47 202 HIS A C 1
ATOM 1495 O O . HIS A 1 202 ? 2.930 14.049 -10.767 1.00 44.47 202 HIS A O 1
ATOM 1501 N N . TRP A 1 203 ? 2.432 12.005 -11.460 1.00 48.47 203 TRP A N 1
ATOM 1502 C CA . TRP A 1 203 ? 2.840 11.376 -10.180 1.00 48.47 203 TRP A CA 1
ATOM 1503 C C . TRP A 1 203 ? 4.350 11.162 -10.031 1.00 48.47 203 TRP A C 1
ATOM 1505 O O . TRP A 1 203 ? 4.798 10.979 -8.903 1.00 48.47 203 TRP A O 1
ATOM 1515 N N . LEU A 1 204 ? 5.127 11.187 -11.118 1.00 47.06 204 LEU A N 1
ATOM 1516 C CA . LEU A 1 204 ? 6.594 11.165 -11.055 1.00 47.06 204 LEU A CA 1
ATOM 1517 C C . LEU A 1 204 ? 7.154 12.561 -10.741 1.00 47.06 204 LEU A C 1
ATOM 1519 O O . LEU A 1 204 ? 8.152 12.660 -10.039 1.00 47.06 204 LEU A O 1
ATOM 1523 N N . SER A 1 205 ? 6.486 13.630 -11.192 1.00 41.28 205 SER A N 1
ATOM 1524 C CA . SER A 1 205 ? 6.874 15.021 -10.910 1.00 41.28 205 SER A CA 1
ATOM 1525 C C . SER A 1 205 ? 6.432 15.543 -9.537 1.00 41.28 205 SER A C 1
ATOM 1527 O O . SER A 1 205 ? 6.977 16.530 -9.066 1.00 41.28 205 SER A O 1
ATOM 1529 N N . LEU A 1 206 ? 5.464 14.899 -8.875 1.00 40.34 206 LEU A N 1
ATOM 1530 C CA . LEU A 1 206 ? 4.979 15.285 -7.535 1.00 40.34 206 LEU A CA 1
ATOM 1531 C C . LEU A 1 206 ? 5.900 14.847 -6.374 1.00 40.34 206 LEU A C 1
ATOM 1533 O O . LEU A 1 206 ? 5.540 15.026 -5.213 1.00 40.34 206 LEU A O 1
ATOM 1537 N N . GLY A 1 207 ? 7.037 14.214 -6.673 1.00 35.59 207 GLY A N 1
ATOM 1538 C CA . GLY A 1 207 ? 8.011 13.738 -5.683 1.00 35.59 207 GLY A CA 1
ATOM 1539 C C . GLY A 1 207 ? 9.321 14.530 -5.637 1.00 35.59 207 GLY A C 1
ATOM 1540 O O . GLY A 1 207 ? 10.261 14.041 -5.013 1.00 35.59 207 GLY A O 1
ATOM 1541 N N . ALA A 1 208 ? 9.396 15.678 -6.318 1.00 31.98 208 ALA A N 1
ATOM 1542 C CA . ALA A 1 208 ? 10.532 16.601 -6.284 1.00 31.98 208 ALA A CA 1
ATOM 1543 C C . ALA A 1 208 ? 10.216 17.823 -5.414 1.00 31.98 208 ALA A C 1
ATOM 1545 O O . ALA A 1 208 ? 9.063 18.307 -5.491 1.00 31.98 208 ALA A O 1
#